Protein AF-A0A949XSE3-F1 (afdb_monomer_lite)

Foldseek 3Di:
DDDDDDDDDDDDDDDDDPPDPPPPPVFFWKFKDKDFVVQQVFKKKKKFQEDDPPDFAKKKWWKWKAAPVGTWATEIDIAGRRGMFMDGSCLQQVFTLVRDRHRMTMMMIFMAHQDQDPDDGDRGQQLDGHGDDRMWMWMGGHPDIDTTDIDGDDPVNSNVRSVVNVVSVVRSPPCHRYRDGDDDPPDDPDPDD

pLDDT: mean 80.85, std 17.96, range [37.94, 97.31]

Radius of gyration: 25.01 Å; chains: 1; bounding box: 77×39×94 Å

Secondary structure (DSSP, 8-state):
----------------------------EEEEEEEEGGGGGGEEEEEEE--STT----EEEEEEEEETTEEEEEEEEEE-TT-EEEEEHHHHHSS-TTS---SEEEEEEEEEEPP--SSS--TT-TTS--B-SSEEEEEEETTEEEEPPEEEPPHHHHHHHHHHHHHHHHHHTTTTTBPPPPPPTTPPP----

Sequence (193 aa):
MKRHFTVAANVIGAAFILMTPLQASGQAAFVVDHFTSVHAATQSYTFVNFEEHGLSEFRCANIYVFSDEGPIACGGCFVSPNGTRTVPLTDLIRNPIRGVVPKTGVIKVIYSRLSFSFPAIDYCDATHSVPTIGLKTFRQKGAYELELFDTPVSKNELAELNQICADIEDVGGFGQGIITCPPTAELPPARSH

Structure (mmCIF, N/CA/C/O backbone):
data_AF-A0A949XSE3-F1
#
_entry.id   AF-A0A949XSE3-F1
#
loop_
_atom_site.group_PDB
_atom_site.id
_atom_site.type_symbol
_atom_site.label_atom_id
_atom_site.label_alt_id
_atom_site.label_comp_id
_atom_site.label_asym_id
_atom_site.label_entity_id
_atom_site.label_seq_id
_atom_site.pdbx_PDB_ins_code
_atom_site.Cartn_x
_atom_site.Cartn_y
_atom_site.Cartn_z
_atom_site.occupancy
_atom_site.B_iso_or_equiv
_atom_site.auth_seq_id
_atom_site.auth_comp_id
_atom_site.auth_asym_id
_atom_site.auth_atom_id
_atom_site.pdbx_PDB_model_num
ATOM 1 N N . MET A 1 1 ? -49.308 -15.704 -77.686 1.00 39.16 1 MET A N 1
ATOM 2 C CA . MET A 1 1 ? -47.961 -15.565 -78.284 1.00 39.16 1 MET A CA 1
ATOM 3 C C . MET A 1 1 ? -47.035 -14.890 -77.276 1.00 39.16 1 MET A C 1
ATOM 5 O O . MET A 1 1 ? -47.466 -13.957 -76.614 1.00 39.16 1 MET A O 1
ATOM 9 N N . LYS A 1 2 ? -45.841 -15.478 -77.113 1.00 44.59 2 LYS A N 1
ATOM 10 C CA . LYS A 1 2 ? -44.724 -15.217 -76.176 1.00 44.59 2 LYS A CA 1
ATOM 11 C C . LYS A 1 2 ? -44.740 -13.887 -75.397 1.00 44.59 2 LYS A C 1
ATOM 13 O O . LYS A 1 2 ? -44.615 -12.823 -75.991 1.00 44.59 2 LYS A O 1
ATOM 18 N N . ARG A 1 3 ? -44.767 -13.969 -74.059 1.00 43.72 3 ARG A N 1
ATOM 19 C CA . ARG A 1 3 ? -44.334 -12.885 -73.161 1.00 43.72 3 ARG A CA 1
ATOM 20 C C . ARG A 1 3 ? -43.030 -13.294 -72.478 1.00 43.72 3 ARG A C 1
ATOM 22 O O . ARG A 1 3 ? -42.946 -14.367 -71.888 1.00 43.72 3 ARG A O 1
ATOM 29 N N . HIS A 1 4 ? -42.024 -12.447 -72.660 1.00 49.00 4 HIS A N 1
ATOM 30 C CA . HIS A 1 4 ? -40.677 -12.561 -72.119 1.00 49.00 4 HIS A CA 1
ATOM 31 C C . HIS A 1 4 ? -40.681 -12.364 -70.596 1.00 49.00 4 HIS A C 1
ATOM 33 O O . HIS A 1 4 ? -41.320 -11.440 -70.099 1.00 49.00 4 HIS A O 1
ATOM 39 N N . PHE A 1 5 ? -39.950 -13.219 -69.879 1.00 48.00 5 PHE A N 1
ATOM 40 C CA . PHE A 1 5 ? -39.574 -13.011 -68.481 1.00 48.00 5 PHE A CA 1
ATOM 41 C C . PHE A 1 5 ? -38.208 -12.318 -68.438 1.00 48.00 5 PHE A C 1
ATOM 43 O O . PHE A 1 5 ? -37.232 -12.853 -68.961 1.00 48.00 5 PHE A O 1
ATOM 50 N N . THR A 1 6 ? -38.147 -11.150 -67.801 1.00 56.03 6 THR A N 1
ATOM 51 C CA . THR A 1 6 ? -36.902 -10.454 -67.452 1.00 56.03 6 THR A CA 1
ATOM 52 C C . THR A 1 6 ? -36.691 -10.595 -65.948 1.00 56.03 6 THR A C 1
ATOM 54 O O . THR A 1 6 ? -37.549 -10.200 -65.162 1.00 56.03 6 THR A O 1
ATOM 57 N N . VAL A 1 7 ? -35.562 -11.186 -65.556 1.00 47.97 7 VAL A N 1
ATOM 58 C CA . VAL A 1 7 ? -35.108 -11.346 -64.167 1.00 47.97 7 VAL A CA 1
ATOM 59 C C . VAL A 1 7 ? -34.259 -10.128 -63.796 1.00 47.97 7 VAL A C 1
ATOM 61 O O . VAL A 1 7 ? -33.295 -9.832 -64.498 1.00 47.97 7 VAL A O 1
ATOM 64 N N . ALA A 1 8 ? -34.593 -9.432 -62.705 1.00 50.47 8 ALA A N 1
ATOM 65 C CA . ALA A 1 8 ? -33.747 -8.397 -62.108 1.00 50.47 8 ALA A CA 1
ATOM 66 C C . ALA A 1 8 ? -33.158 -8.921 -60.789 1.00 50.47 8 ALA A C 1
ATOM 68 O O . ALA A 1 8 ? -33.886 -9.390 -59.914 1.00 50.47 8 ALA A O 1
ATOM 69 N N . ALA A 1 9 ? -31.829 -8.895 -60.700 1.00 49.31 9 ALA A N 1
ATOM 70 C CA . ALA A 1 9 ? -31.031 -9.446 -59.615 1.00 49.31 9 ALA A CA 1
ATOM 71 C C . ALA A 1 9 ? -30.951 -8.498 -58.404 1.00 49.31 9 ALA A C 1
ATOM 73 O O . ALA A 1 9 ? -30.776 -7.290 -58.555 1.00 49.31 9 ALA A O 1
ATOM 74 N N . ASN A 1 10 ? -31.035 -9.082 -57.206 1.00 46.66 10 ASN A N 1
ATOM 75 C CA . ASN A 1 10 ? -30.762 -8.442 -55.920 1.00 46.66 10 ASN A CA 1
ATOM 76 C C . ASN A 1 10 ? -29.260 -8.158 -55.760 1.00 46.66 10 ASN A C 1
ATOM 78 O O . ASN A 1 10 ? -28.445 -9.063 -55.934 1.00 46.66 10 ASN A O 1
ATOM 82 N N . VAL A 1 11 ? -28.903 -6.942 -55.341 1.00 52.28 11 VAL A N 1
ATOM 83 C CA . VAL A 1 11 ? -27.563 -6.614 -54.829 1.00 52.28 11 VAL A CA 1
ATOM 84 C C . VAL A 1 11 ? -27.666 -6.463 -53.313 1.00 52.28 11 VAL A C 1
ATOM 86 O O . VAL A 1 11 ? -28.255 -5.510 -52.810 1.00 52.28 11 VAL A O 1
ATOM 89 N N . ILE A 1 12 ? -27.116 -7.437 -52.588 1.00 51.25 12 ILE A N 1
ATOM 90 C CA . ILE A 1 12 ? -26.955 -7.411 -51.132 1.00 51.25 12 ILE A CA 1
ATOM 91 C C . ILE A 1 12 ? -25.691 -6.599 -50.832 1.00 51.25 12 ILE A C 1
ATOM 93 O O . ILE A 1 12 ? -24.585 -7.023 -51.162 1.00 51.25 12 ILE A O 1
ATOM 97 N N . GLY A 1 13 ? -25.854 -5.423 -50.225 1.00 48.59 13 GLY A N 1
ATOM 98 C CA . GLY A 1 13 ? -24.745 -4.641 -49.681 1.00 48.59 13 GLY A CA 1
ATOM 99 C C . GLY A 1 13 ? -24.234 -5.275 -48.388 1.00 48.59 13 GLY A C 1
ATOM 100 O O . GLY A 1 13 ? -24.958 -5.332 -47.397 1.00 48.59 13 GLY A O 1
ATOM 101 N N . ALA A 1 14 ? -22.994 -5.761 -48.396 1.00 54.62 14 ALA A N 1
ATOM 102 C CA . ALA A 1 14 ? -22.312 -6.248 -47.203 1.00 54.62 14 ALA A CA 1
ATOM 103 C C . ALA A 1 14 ? -21.783 -5.060 -46.380 1.00 54.62 14 ALA A C 1
ATOM 105 O O . ALA A 1 14 ? -20.908 -4.322 -46.829 1.00 54.62 14 ALA A O 1
ATOM 106 N N . ALA A 1 15 ? -22.311 -4.882 -45.168 1.00 51.53 15 ALA A N 1
ATOM 107 C CA . ALA A 1 15 ? -21.763 -3.966 -44.175 1.00 51.53 15 ALA A CA 1
ATOM 108 C C . ALA A 1 15 ? -20.505 -4.590 -43.546 1.00 51.53 15 ALA A C 1
ATOM 110 O O . ALA A 1 15 ? -20.591 -5.554 -42.787 1.00 51.53 15 ALA A O 1
ATOM 111 N N . PHE A 1 16 ? -19.331 -4.053 -43.878 1.00 51.66 16 PHE A N 1
ATOM 112 C CA . PHE A 1 16 ? -18.055 -4.435 -43.271 1.00 51.66 16 PHE A CA 1
ATOM 113 C C . PHE A 1 16 ? -17.887 -3.672 -41.947 1.00 51.66 16 PHE A C 1
ATOM 115 O O . PHE A 1 16 ? -17.498 -2.505 -41.932 1.00 51.66 16 PHE A O 1
ATOM 122 N N . ILE A 1 17 ? -18.222 -4.315 -40.825 1.00 60.16 17 ILE A N 1
ATOM 123 C CA . ILE A 1 17 ? -17.921 -3.797 -39.484 1.00 60.16 17 ILE A CA 1
ATOM 124 C C . ILE A 1 17 ? -16.428 -4.037 -39.233 1.00 60.16 17 ILE A C 1
ATOM 126 O O . ILE A 1 17 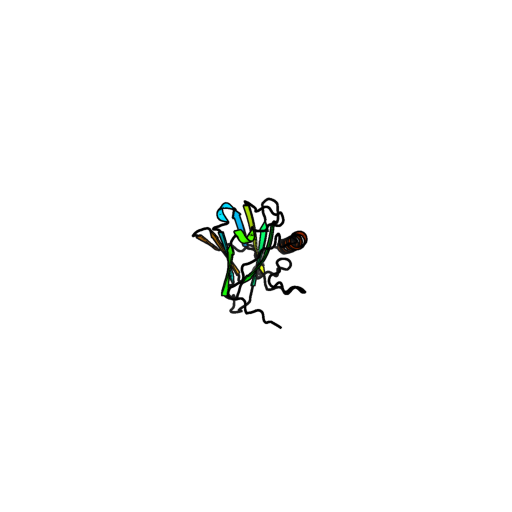? -16.000 -5.168 -39.009 1.00 60.16 17 ILE A O 1
ATOM 130 N N . LEU A 1 18 ? -15.627 -2.972 -39.302 1.00 55.31 18 LEU A N 1
ATOM 131 C CA . LEU A 1 18 ? -14.222 -2.989 -38.902 1.00 55.31 18 LEU A CA 1
ATOM 132 C C . LEU A 1 18 ? -14.149 -3.182 -37.380 1.00 55.31 18 LEU A C 1
ATOM 134 O O . LEU A 1 18 ? -14.308 -2.234 -36.616 1.00 55.31 18 LEU A O 1
ATOM 138 N N . MET A 1 19 ? -13.921 -4.418 -36.935 1.00 58.56 19 MET A N 1
ATOM 139 C CA . MET A 1 19 ? -13.499 -4.695 -35.564 1.00 58.56 19 MET A CA 1
ATOM 140 C C . MET A 1 19 ? -12.035 -4.269 -35.433 1.00 58.56 19 MET A C 1
ATOM 142 O O . MET A 1 19 ? -11.124 -5.016 -35.784 1.00 58.56 19 MET A O 1
ATOM 146 N N . THR A 1 20 ? -11.793 -3.046 -34.967 1.00 58.25 20 THR A N 1
ATOM 147 C CA . THR A 1 20 ? -10.460 -2.658 -34.499 1.00 58.25 20 THR A CA 1
ATOM 148 C C . THR A 1 20 ? -10.114 -3.511 -33.277 1.00 58.25 20 THR A C 1
ATOM 150 O O . THR A 1 20 ? -10.912 -3.526 -32.334 1.00 58.25 20 THR A O 1
ATOM 153 N N . PRO A 1 21 ? -8.970 -4.220 -33.250 1.00 49.03 21 PRO A N 1
ATOM 154 C CA . PRO A 1 21 ? -8.542 -4.909 -32.043 1.00 49.03 21 PRO A CA 1
ATOM 155 C C . PRO A 1 21 ? -8.373 -3.876 -30.929 1.00 49.03 21 PRO A C 1
ATOM 157 O O . PRO A 1 21 ? -7.723 -2.846 -31.117 1.00 49.03 21 PRO A O 1
ATOM 160 N N . LEU A 1 22 ? -8.991 -4.145 -29.778 1.00 44.00 22 LEU A N 1
ATOM 161 C CA . LEU A 1 22 ? -8.796 -3.365 -28.565 1.00 44.00 22 LEU A CA 1
ATOM 162 C C . LEU A 1 22 ? -7.335 -3.563 -28.151 1.00 44.00 22 LEU A C 1
ATOM 164 O O . LEU A 1 22 ? -6.963 -4.582 -27.574 1.00 44.00 22 LEU A O 1
ATOM 168 N N . GLN A 1 23 ? -6.478 -2.629 -28.545 1.00 40.00 23 GLN A N 1
ATOM 169 C CA . GLN A 1 23 ? -5.086 -2.624 -28.139 1.00 40.00 23 GLN A CA 1
ATOM 170 C C . GLN A 1 23 ? -5.090 -2.369 -26.631 1.00 40.00 23 GLN A C 1
ATOM 172 O O . GLN A 1 23 ? -5.454 -1.279 -26.188 1.00 40.00 23 GLN A O 1
ATOM 177 N N . ALA A 1 24 ? -4.764 -3.396 -25.844 1.00 42.22 24 ALA A N 1
ATOM 178 C CA . ALA A 1 24 ? -4.541 -3.272 -24.413 1.00 42.22 24 ALA A CA 1
ATOM 179 C C . ALA A 1 24 ? -3.322 -2.363 -24.214 1.00 42.22 24 ALA A C 1
ATOM 181 O O . ALA A 1 24 ? -2.185 -2.816 -24.121 1.00 42.22 24 ALA A O 1
ATOM 182 N N . SER A 1 25 ? -3.546 -1.047 -24.230 1.00 46.59 25 SER A N 1
ATOM 183 C CA . SER A 1 25 ? -2.619 -0.098 -23.630 1.00 46.59 25 SER A CA 1
ATOM 184 C C . SER A 1 25 ? -2.373 -0.606 -22.217 1.00 46.59 25 SER A C 1
ATOM 186 O O . SER A 1 25 ? -3.367 -0.871 -21.544 1.00 46.59 25 SER A O 1
ATOM 188 N N . GLY A 1 26 ? -1.118 -0.781 -21.797 1.00 51.47 26 GLY A N 1
ATOM 189 C CA . GLY A 1 26 ? -0.771 -1.151 -20.424 1.00 51.47 26 GLY A CA 1
ATOM 190 C C . GLY A 1 26 ? -1.449 -0.186 -19.458 1.00 51.47 26 GLY A C 1
ATOM 191 O O . GLY A 1 26 ? -0.966 0.920 -19.225 1.00 51.47 26 GLY A O 1
ATOM 192 N N . GLN A 1 27 ? -2.645 -0.558 -19.011 1.00 57.97 27 GLN A N 1
ATOM 193 C CA . GLN A 1 27 ? -3.476 0.273 -18.171 1.00 57.97 27 GLN A CA 1
ATOM 194 C C . GLN A 1 27 ? -2.863 0.188 -16.789 1.00 57.97 27 GLN A C 1
ATOM 196 O O . GLN A 1 27 ? -2.587 -0.897 -16.281 1.00 57.97 27 GLN A O 1
ATOM 201 N N . ALA A 1 28 ? -2.620 1.358 -16.215 1.00 68.88 28 ALA A N 1
ATOM 202 C CA . ALA A 1 28 ? -2.341 1.497 -14.806 1.00 68.88 28 ALA A CA 1
ATOM 203 C C . ALA A 1 28 ? -3.343 0.643 -14.007 1.00 68.88 28 ALA A C 1
ATOM 205 O O . ALA A 1 28 ? -4.547 0.680 -14.287 1.00 68.88 28 ALA A O 1
ATOM 206 N N . ALA A 1 29 ? -2.851 -0.130 -13.046 1.00 82.38 29 ALA A N 1
ATOM 207 C CA . ALA A 1 29 ? -3.687 -0.971 -12.207 1.00 82.38 29 ALA A CA 1
ATOM 208 C C . ALA A 1 29 ? -3.437 -0.670 -10.731 1.00 82.38 29 ALA A C 1
ATOM 210 O O . ALA A 1 29 ? -2.308 -0.368 -10.338 1.00 82.38 29 ALA A O 1
ATOM 211 N N . PHE A 1 30 ? -4.498 -0.754 -9.931 1.00 86.81 30 PHE A N 1
ATOM 212 C CA . PHE A 1 30 ? -4.384 -0.875 -8.486 1.00 86.81 30 PHE A CA 1
ATOM 213 C C . PHE A 1 30 ? -4.730 -2.290 -8.048 1.00 86.81 30 PHE A C 1
ATOM 215 O O . PHE A 1 30 ? -5.524 -2.991 -8.675 1.00 86.81 30 PHE A O 1
ATOM 222 N N . VAL A 1 31 ? -4.190 -2.667 -6.903 1.00 93.94 31 VAL A N 1
ATOM 223 C CA . VAL A 1 31 ? -4.673 -3.792 -6.116 1.00 93.94 31 VAL A CA 1
ATOM 224 C C . VAL A 1 31 ? -5.562 -3.253 -5.003 1.00 93.94 31 VAL A C 1
ATOM 226 O O . VAL A 1 31 ? -5.195 -2.281 -4.345 1.00 93.94 31 VAL A O 1
ATOM 229 N N . VAL A 1 32 ? -6.714 -3.885 -4.776 1.00 94.75 32 VAL A N 1
ATOM 230 C CA . VAL A 1 32 ? -7.584 -3.596 -3.623 1.00 94.75 32 VAL A CA 1
ATOM 231 C C . VAL A 1 32 ? -7.683 -4.820 -2.744 1.00 94.75 32 VAL A C 1
ATOM 233 O O . V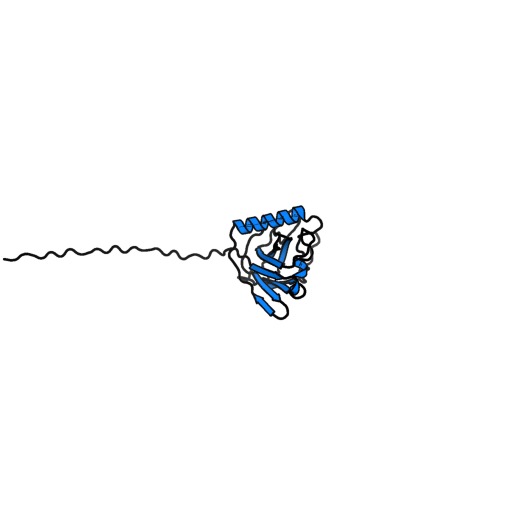AL A 1 32 ? -7.883 -5.931 -3.231 1.00 94.75 32 VAL A O 1
ATOM 236 N N . ASP A 1 33 ? -7.621 -4.602 -1.440 1.00 96.44 33 ASP A N 1
ATOM 237 C CA . ASP A 1 33 ? -7.955 -5.618 -0.459 1.00 96.44 33 ASP A CA 1
ATOM 238 C C . ASP A 1 33 ? -8.673 -5.014 0.744 1.00 96.44 33 ASP A C 1
ATOM 240 O O . ASP A 1 33 ? -8.523 -3.835 1.066 1.00 96.44 33 ASP A O 1
ATOM 244 N N . HIS A 1 34 ? -9.454 -5.847 1.419 1.00 95.31 34 HIS A N 1
ATOM 245 C CA . HIS A 1 34 ? -10.123 -5.485 2.658 1.00 95.31 34 HIS A CA 1
ATOM 246 C C . HIS A 1 34 ? -9.367 -6.064 3.844 1.00 95.31 34 HIS A C 1
ATOM 248 O O . HIS A 1 34 ? -8.907 -7.209 3.819 1.00 95.31 34 HIS A O 1
ATOM 254 N N . PHE A 1 35 ? -9.314 -5.307 4.932 1.00 95.19 35 PHE A N 1
ATOM 255 C CA . PHE A 1 35 ? -8.701 -5.772 6.165 1.00 95.19 35 PHE A CA 1
ATOM 256 C C . PHE A 1 35 ? -9.645 -5.669 7.357 1.00 95.19 35 PHE A C 1
ATOM 258 O O . PHE A 1 35 ? -10.633 -4.936 7.368 1.00 95.19 35 PHE A O 1
ATOM 265 N N . THR A 1 36 ? -9.291 -6.417 8.399 1.00 94.06 36 THR A N 1
ATOM 266 C CA . THR A 1 36 ? -9.939 -6.371 9.710 1.00 94.06 36 THR A CA 1
ATOM 267 C C . THR A 1 36 ? -8.857 -6.442 10.787 1.00 94.06 36 THR A C 1
ATOM 269 O O . THR A 1 36 ? -7.965 -7.288 10.686 1.00 94.06 36 THR A O 1
ATOM 272 N N . SER A 1 37 ? -8.951 -5.651 11.851 1.00 86.94 37 SER A N 1
ATOM 273 C CA . SER A 1 37 ? -7.923 -5.552 12.894 1.00 86.94 37 SER A CA 1
ATOM 274 C C . SER A 1 37 ? -7.711 -6.842 13.682 1.00 86.94 37 SER A C 1
ATOM 276 O O . SER A 1 37 ? -6.619 -7.063 14.197 1.00 86.94 37 SER A O 1
ATOM 278 N N . VAL A 1 38 ? -8.697 -7.746 13.712 1.00 88.00 38 VAL A N 1
ATOM 279 C CA . VAL A 1 38 ? -8.542 -9.084 14.316 1.00 88.00 38 VAL A CA 1
ATOM 280 C C . VAL A 1 38 ? -7.437 -9.912 13.649 1.00 88.00 38 VAL A C 1
ATOM 282 O O . VAL A 1 38 ? -6.901 -10.826 14.265 1.00 88.00 38 VAL A O 1
ATOM 285 N N . HIS A 1 39 ? -7.072 -9.577 12.408 1.00 87.31 39 HIS A N 1
ATOM 286 C CA . HIS A 1 39 ? -5.984 -10.209 11.670 1.00 87.31 39 HIS A CA 1
ATOM 287 C C . HIS A 1 39 ? -4.726 -9.335 11.608 1.00 87.31 39 HIS A C 1
ATOM 289 O O . HIS A 1 39 ? -3.754 -9.751 10.998 1.00 87.31 39 HIS A O 1
ATOM 295 N N . ALA A 1 40 ? -4.691 -8.155 12.243 1.00 86.50 40 ALA A N 1
ATOM 296 C CA . ALA A 1 40 ? -3.567 -7.219 12.116 1.00 86.50 40 ALA A CA 1
ATOM 297 C C . ALA A 1 40 ? -2.215 -7.851 12.466 1.00 86.50 40 ALA A C 1
ATOM 299 O O . ALA A 1 40 ? -1.251 -7.665 11.733 1.00 86.50 40 ALA A O 1
ATOM 300 N N . ALA A 1 41 ? -2.161 -8.657 13.529 1.00 88.44 41 ALA A N 1
ATOM 301 C CA . ALA A 1 41 ? -0.935 -9.323 13.968 1.00 88.44 41 ALA A CA 1
ATOM 302 C C . ALA A 1 41 ? -0.480 -10.484 13.061 1.00 88.44 41 ALA A C 1
ATOM 304 O O . ALA A 1 41 ? 0.638 -10.966 13.206 1.00 88.44 41 ALA A O 1
ATOM 305 N N . THR A 1 42 ? -1.343 -10.972 12.168 1.00 91.38 42 THR A N 1
ATOM 306 C CA . THR A 1 42 ? -1.087 -12.156 11.327 1.00 91.38 42 THR A CA 1
ATOM 307 C C . THR A 1 42 ? -1.277 -11.889 9.837 1.00 91.38 42 THR A C 1
ATOM 309 O O . THR A 1 42 ? -1.174 -12.822 9.037 1.00 91.38 42 THR A O 1
ATOM 312 N N . GLN A 1 43 ? -1.567 -10.640 9.466 1.00 95.31 43 GLN A N 1
ATOM 313 C CA . GLN A 1 43 ? -1.780 -10.201 8.098 1.00 95.31 43 GLN A CA 1
ATOM 314 C C . GLN A 1 43 ? -0.634 -9.297 7.658 1.00 95.31 43 GLN A C 1
ATOM 316 O O . GLN A 1 43 ? -0.255 -8.363 8.365 1.00 95.31 43 GLN A O 1
ATOM 321 N N . SER A 1 44 ? -0.098 -9.564 6.476 1.00 95.56 44 SER A N 1
ATOM 322 C CA . SER A 1 44 ? 0.929 -8.748 5.835 1.00 95.56 44 SER A CA 1
ATOM 323 C C . SER A 1 44 ? 0.698 -8.701 4.330 1.00 95.56 44 SER A C 1
ATOM 325 O O . SER A 1 44 ? -0.002 -9.543 3.761 1.00 95.56 44 SER A O 1
ATOM 327 N N . TYR A 1 45 ? 1.279 -7.690 3.697 1.00 96.25 45 TYR A N 1
ATOM 328 C CA . TYR A 1 45 ? 1.271 -7.508 2.255 1.00 96.25 45 TYR A CA 1
ATOM 329 C C . TYR A 1 45 ? 2.694 -7.639 1.741 1.00 96.25 45 TYR A C 1
ATOM 331 O O . TYR A 1 45 ? 3.580 -6.920 2.200 1.00 96.25 45 TYR A O 1
ATOM 339 N N . THR A 1 46 ? 2.908 -8.560 0.811 1.00 95.56 46 THR A N 1
ATOM 340 C CA . THR A 1 46 ? 4.185 -8.777 0.138 1.00 95.56 46 THR A CA 1
ATOM 341 C C . THR A 1 46 ? 4.082 -8.268 -1.289 1.00 95.56 46 THR A C 1
ATOM 343 O O . THR A 1 46 ? 3.284 -8.763 -2.079 1.00 95.56 46 THR A O 1
ATOM 346 N N . PHE A 1 47 ? 4.906 -7.283 -1.620 1.00 94.38 47 PHE A N 1
ATOM 347 C CA . PHE A 1 47 ? 5.057 -6.753 -2.967 1.00 94.38 47 PHE A CA 1
ATOM 348 C C . PHE A 1 47 ? 6.241 -7.441 -3.628 1.00 94.38 47 PHE A C 1
ATOM 350 O O . PHE A 1 47 ? 7.341 -7.432 -3.076 1.00 94.38 47 PHE A O 1
ATOM 357 N N . VAL A 1 48 ? 6.025 -8.034 -4.794 1.00 92.88 48 VAL A N 1
ATOM 358 C CA . VAL A 1 48 ? 7.059 -8.727 -5.565 1.00 92.88 48 VAL A CA 1
ATOM 359 C C . VAL A 1 48 ? 7.260 -7.977 -6.867 1.00 92.88 48 VAL A C 1
ATOM 361 O O . VAL A 1 48 ? 6.303 -7.781 -7.615 1.00 92.88 48 VAL A O 1
ATOM 364 N N . ASN A 1 49 ? 8.490 -7.542 -7.123 1.00 90.94 49 ASN A N 1
ATOM 365 C CA . ASN A 1 49 ? 8.868 -6.877 -8.364 1.00 90.94 49 ASN A CA 1
ATOM 366 C C . ASN A 1 49 ? 9.463 -7.921 -9.308 1.00 90.94 49 ASN A C 1
ATOM 368 O O . ASN A 1 49 ? 10.655 -8.231 -9.240 1.00 90.94 49 ASN A O 1
ATOM 372 N N . PHE A 1 50 ? 8.604 -8.503 -10.141 1.00 82.81 50 PHE A N 1
ATOM 373 C CA . PHE A 1 50 ? 9.047 -9.426 -11.172 1.00 82.81 50 PHE A CA 1
ATOM 374 C C . PHE A 1 50 ? 9.673 -8.605 -12.294 1.00 82.81 50 PHE A C 1
ATOM 376 O O . PHE A 1 50 ? 9.025 -7.718 -12.846 1.00 82.81 50 PHE A O 1
ATOM 383 N N . GLU A 1 51 ? 10.929 -8.886 -12.639 1.00 73.81 51 GLU A N 1
ATOM 384 C CA . GLU A 1 51 ? 11.538 -8.263 -13.809 1.00 73.81 51 GLU A CA 1
ATOM 385 C C . GLU A 1 51 ? 10.729 -8.603 -15.060 1.00 73.81 51 GLU A C 1
ATOM 387 O O . GLU A 1 51 ? 10.778 -9.712 -15.595 1.00 73.81 51 GLU A O 1
ATOM 392 N N . GLU A 1 52 ? 9.997 -7.617 -15.561 1.00 60.91 52 GLU A N 1
ATOM 393 C CA . GLU A 1 52 ? 9.424 -7.687 -16.889 1.00 60.91 52 GLU A CA 1
ATOM 394 C C . GLU A 1 52 ? 10.503 -7.219 -17.872 1.00 60.91 52 GLU A C 1
ATOM 396 O O . GLU A 1 52 ? 10.993 -6.092 -17.801 1.00 60.91 52 GLU A O 1
ATOM 401 N N . HIS A 1 53 ? 10.906 -8.105 -18.784 1.00 60.03 53 HIS A N 1
ATOM 402 C CA . HIS A 1 53 ? 11.852 -7.818 -19.872 1.00 60.03 53 HIS A CA 1
ATOM 403 C C . HIS A 1 53 ? 13.329 -7.599 -19.485 1.00 60.03 53 HIS A C 1
ATOM 405 O O . HIS A 1 53 ? 14.081 -7.031 -20.276 1.00 60.03 53 HIS A O 1
ATOM 411 N N . GLY A 1 54 ? 13.776 -8.092 -18.324 1.00 57.84 54 GLY A N 1
ATOM 412 C CA . GLY A 1 54 ? 15.202 -8.094 -17.952 1.00 57.84 54 GLY A CA 1
ATOM 413 C C . GLY A 1 54 ? 15.778 -6.709 -17.642 1.00 57.84 54 GLY A C 1
ATOM 414 O O . GLY A 1 54 ? 16.991 -6.513 -17.701 1.00 57.84 54 GLY A O 1
ATOM 415 N N . LEU A 1 55 ? 14.909 -5.740 -17.342 1.00 58.47 55 LEU A N 1
ATOM 416 C CA . LEU A 1 55 ? 15.304 -4.437 -16.828 1.00 58.47 55 LEU A CA 1
ATOM 417 C C . LEU A 1 55 ? 15.222 -4.469 -15.303 1.00 58.47 55 LEU A C 1
ATOM 419 O O . LEU A 1 55 ? 14.131 -4.536 -14.737 1.00 58.47 55 LEU A O 1
ATOM 423 N N . SER A 1 56 ? 16.380 -4.394 -14.648 1.00 69.12 56 SER A N 1
ATOM 424 C CA . SER A 1 56 ? 16.493 -4.331 -13.192 1.00 69.12 56 SER A CA 1
ATOM 425 C C . SER A 1 56 ? 16.092 -2.949 -12.670 1.00 69.12 56 SER A C 1
ATOM 427 O O . SER A 1 56 ? 16.927 -2.162 -12.222 1.00 69.12 56 SER A O 1
ATOM 429 N N . GLU A 1 57 ? 14.806 -2.618 -12.767 1.00 84.12 57 GLU A N 1
ATOM 430 C CA . GLU A 1 57 ? 14.277 -1.334 -12.321 1.00 84.12 57 GLU A CA 1
ATOM 431 C C . GLU A 1 57 ? 13.630 -1.436 -10.944 1.00 84.12 57 GLU A C 1
ATOM 433 O O . GLU A 1 57 ? 12.804 -2.305 -10.664 1.00 84.12 57 GLU A O 1
ATOM 438 N N . PHE A 1 58 ? 13.988 -0.488 -10.084 1.00 86.12 58 PHE A N 1
ATOM 439 C CA . PHE A 1 58 ? 13.291 -0.271 -8.831 1.00 86.12 58 PHE A CA 1
ATOM 440 C C . PHE A 1 58 ? 11.878 0.244 -9.082 1.00 86.12 58 PHE A C 1
ATOM 442 O O . PHE A 1 58 ? 11.582 0.938 -10.068 1.00 86.12 58 PHE A O 1
ATOM 449 N N . ARG A 1 59 ? 10.996 -0.116 -8.161 1.00 90.25 59 ARG A N 1
ATOM 450 C CA . ARG A 1 59 ? 9.573 0.173 -8.235 1.00 90.25 59 ARG A CA 1
ATOM 451 C C . ARG A 1 59 ? 9.060 0.537 -6.856 1.00 90.25 59 ARG A C 1
ATOM 453 O O . ARG A 1 59 ? 9.647 0.157 -5.843 1.00 90.25 59 ARG A O 1
ATOM 460 N N . CYS A 1 60 ? 7.951 1.249 -6.842 1.00 92.69 60 CYS A N 1
ATOM 461 C CA . CYS A 1 60 ? 7.279 1.664 -5.631 1.00 92.69 60 CYS A CA 1
ATOM 462 C C . CYS A 1 60 ? 5.923 0.979 -5.532 1.00 92.69 60 CYS A C 1
ATOM 464 O O . CYS A 1 60 ? 5.190 0.879 -6.515 1.00 92.69 60 CYS A O 1
ATOM 466 N N . ALA A 1 61 ? 5.595 0.505 -4.337 1.00 94.31 61 ALA A N 1
ATOM 467 C CA . ALA A 1 61 ? 4.239 0.167 -3.949 1.00 94.31 61 ALA A CA 1
ATOM 468 C C . ALA A 1 61 ? 3.685 1.356 -3.158 1.00 94.31 61 ALA A C 1
ATOM 470 O O . ALA A 1 61 ? 3.991 1.501 -1.975 1.00 94.31 61 ALA A O 1
ATOM 471 N N . ASN A 1 62 ? 2.918 2.218 -3.823 1.00 94.94 62 ASN A N 1
ATOM 472 C CA . ASN A 1 62 ? 2.241 3.356 -3.209 1.00 94.94 62 ASN A CA 1
ATOM 473 C C . ASN A 1 62 ? 0.929 2.864 -2.600 1.00 94.94 62 ASN A C 1
ATOM 475 O O . ASN A 1 62 ? 0.058 2.350 -3.299 1.00 94.94 62 ASN A O 1
ATOM 479 N N . ILE A 1 63 ? 0.820 2.955 -1.284 1.00 96.31 63 ILE A N 1
ATOM 480 C CA . ILE A 1 63 ? -0.226 2.345 -0.472 1.00 96.31 63 ILE A CA 1
ATOM 481 C C . ILE A 1 63 ? -1.126 3.455 0.060 1.00 96.31 63 ILE A C 1
ATOM 483 O O . ILE A 1 63 ? -0.650 4.458 0.585 1.00 96.31 63 ILE A O 1
ATOM 487 N N . TYR A 1 64 ? -2.432 3.238 -0.029 1.00 97.06 64 TYR A N 1
ATOM 488 C CA . TYR A 1 64 ? -3.468 4.123 0.487 1.00 97.06 64 TYR A CA 1
ATOM 489 C C . TYR A 1 64 ? -4.405 3.299 1.360 1.00 97.06 64 TYR A C 1
ATOM 491 O O . TYR A 1 64 ? -4.923 2.264 0.930 1.00 97.06 64 TYR A O 1
ATOM 499 N N . VAL A 1 65 ? -4.622 3.746 2.590 1.00 97.19 65 VAL A N 1
ATOM 500 C CA . VAL A 1 65 ? -5.410 3.028 3.587 1.00 97.19 65 VAL A CA 1
ATOM 501 C C . VAL A 1 65 ? -6.621 3.862 3.964 1.00 97.19 65 VAL A C 1
ATOM 503 O O . VAL A 1 65 ? -6.514 5.031 4.341 1.00 97.19 65 VAL A O 1
ATOM 506 N N . PHE A 1 66 ? -7.780 3.223 3.900 1.00 97.31 66 PHE A N 1
ATOM 507 C CA . PHE A 1 66 ? -9.078 3.797 4.213 1.00 97.31 66 PHE A CA 1
ATOM 508 C C . PHE A 1 66 ? -9.725 3.006 5.342 1.00 97.31 66 PHE A C 1
ATOM 510 O O . PHE A 1 66 ? -9.625 1.780 5.380 1.00 97.31 66 PHE A O 1
ATOM 517 N N . SER A 1 67 ? -10.416 3.698 6.239 1.00 96.31 67 SER A N 1
ATOM 518 C CA . SER A 1 67 ? -11.400 3.114 7.145 1.00 96.31 67 SER A CA 1
ATOM 519 C C . SER A 1 67 ? -12.813 3.415 6.640 1.00 96.31 67 SER A C 1
ATOM 521 O O . SER A 1 67 ? -13.000 4.124 5.649 1.00 96.31 67 SER A O 1
ATOM 523 N N . ASP A 1 68 ? -13.819 2.930 7.362 1.00 93.00 68 ASP A N 1
ATOM 524 C CA . ASP A 1 68 ? -15.222 3.265 7.092 1.00 93.00 68 ASP A CA 1
ATOM 525 C C . ASP A 1 68 ? -15.522 4.771 7.274 1.00 93.00 68 ASP A C 1
ATOM 527 O O . ASP A 1 68 ? -16.526 5.274 6.776 1.00 93.00 68 ASP A O 1
ATOM 531 N N . GLU A 1 69 ? -14.642 5.513 7.958 1.00 92.31 69 GLU A N 1
ATOM 532 C CA . GLU A 1 69 ? -14.777 6.954 8.209 1.00 92.31 69 GLU A CA 1
ATOM 533 C C . GLU A 1 69 ? -13.950 7.831 7.246 1.00 92.31 69 GLU A C 1
ATOM 535 O O . GLU A 1 69 ? -13.897 9.058 7.417 1.00 92.31 69 GLU A O 1
ATOM 540 N N . GLY A 1 70 ? -13.271 7.220 6.268 1.00 95.00 70 GLY A N 1
ATOM 541 C CA . GLY A 1 70 ? -12.469 7.907 5.255 1.00 95.00 70 GLY A CA 1
ATOM 542 C C . GLY A 1 70 ? -10.985 7.515 5.248 1.00 95.00 70 GLY A C 1
ATOM 543 O O . GLY A 1 70 ? -10.606 6.485 5.809 1.00 95.00 70 GLY A O 1
ATOM 544 N N . PRO A 1 71 ? -10.127 8.303 4.579 1.00 95.94 71 PRO A N 1
ATOM 545 C CA . PRO A 1 71 ? -8.698 8.018 4.485 1.00 95.94 71 PRO A CA 1
ATOM 546 C C . PRO A 1 71 ? -8.014 8.135 5.850 1.00 95.94 71 PRO A C 1
ATOM 548 O O . PRO A 1 71 ? -8.333 9.024 6.643 1.00 95.94 71 PRO A O 1
ATOM 551 N N . ILE A 1 72 ? -7.073 7.229 6.126 1.00 96.12 72 ILE A N 1
ATOM 552 C CA . ILE A 1 72 ? -6.370 7.182 7.415 1.00 96.12 72 ILE A CA 1
ATOM 553 C C . ILE A 1 72 ? -4.850 7.201 7.306 1.00 96.12 72 ILE A C 1
ATOM 555 O O . ILE A 1 72 ? -4.208 7.647 8.255 1.00 96.12 72 ILE A O 1
ATOM 559 N N . ALA A 1 73 ? -4.283 6.695 6.211 1.00 96.00 73 ALA A N 1
ATOM 560 C CA . ALA A 1 73 ? -2.845 6.683 5.992 1.00 96.00 73 ALA A CA 1
ATOM 561 C C . ALA A 1 73 ? -2.503 6.508 4.508 1.00 96.00 73 ALA A C 1
ATOM 563 O O . ALA A 1 73 ? -3.274 5.907 3.757 1.00 96.00 73 ALA A O 1
ATOM 564 N N . CYS A 1 74 ? -1.337 6.990 4.102 1.00 96.12 74 CYS A N 1
ATOM 565 C CA . CYS A 1 74 ? -0.745 6.733 2.800 1.00 96.12 74 CYS A CA 1
ATOM 566 C C . CYS A 1 74 ? 0.789 6.714 2.882 1.00 96.12 74 CYS A C 1
ATOM 568 O O . CYS A 1 74 ? 1.378 7.087 3.896 1.00 96.12 74 CYS A O 1
ATOM 570 N N . GLY A 1 75 ? 1.443 6.237 1.829 1.00 93.75 75 GLY A N 1
ATOM 571 C CA . GLY A 1 75 ? 2.897 6.289 1.686 1.00 93.75 75 GLY A CA 1
ATOM 572 C C . GLY A 1 75 ? 3.395 5.281 0.660 1.00 93.75 75 GLY A C 1
ATOM 573 O O . GLY A 1 75 ? 2.619 4.473 0.152 1.00 93.75 75 GLY A O 1
ATOM 574 N N . GLY A 1 76 ? 4.686 5.311 0.347 1.00 92.25 76 GLY A N 1
ATOM 575 C CA . GLY A 1 76 ? 5.280 4.429 -0.652 1.00 92.25 76 GLY A CA 1
ATOM 576 C C . GLY A 1 76 ? 6.356 3.504 -0.096 1.00 92.25 76 GLY A C 1
ATOM 577 O O . GLY A 1 76 ? 7.209 3.897 0.698 1.00 92.25 76 GLY A O 1
ATOM 578 N N . CYS A 1 77 ? 6.346 2.251 -0.548 1.00 92.00 77 CYS A N 1
ATOM 579 C CA . CYS A 1 77 ? 7.400 1.289 -0.259 1.00 92.00 77 CYS A CA 1
ATOM 580 C C . CYS A 1 77 ? 8.260 1.016 -1.484 1.00 92.00 77 CYS A C 1
ATOM 582 O O . CYS A 1 77 ? 7.768 0.568 -2.516 1.00 92.00 77 CYS A O 1
ATOM 584 N N . PHE A 1 78 ? 9.567 1.160 -1.315 1.00 91.00 78 PHE A N 1
ATOM 585 C CA . PHE A 1 78 ? 10.550 0.757 -2.307 1.00 91.00 78 PHE A CA 1
ATOM 586 C C . PHE A 1 78 ? 10.663 -0.769 -2.418 1.00 91.00 78 PHE A C 1
ATOM 588 O O . PHE A 1 78 ? 10.738 -1.471 -1.402 1.00 91.00 78 PHE A O 1
ATOM 595 N N . VAL A 1 79 ? 10.719 -1.274 -3.650 1.00 90.94 79 VAL A N 1
ATOM 596 C CA . VAL A 1 79 ? 10.888 -2.695 -3.975 1.00 90.94 79 VAL A CA 1
ATOM 597 C C . VAL A 1 79 ? 12.065 -2.852 -4.940 1.00 90.94 79 VAL A C 1
ATOM 599 O O . VAL A 1 79 ? 12.076 -2.260 -6.026 1.00 90.94 79 VAL A O 1
ATOM 602 N N . SER A 1 80 ? 13.073 -3.635 -4.536 1.00 88.75 80 SER A N 1
ATOM 603 C CA . SER A 1 80 ? 14.243 -3.942 -5.368 1.00 88.75 80 SER A CA 1
ATOM 604 C C . SER A 1 80 ? 13.861 -4.746 -6.617 1.00 88.75 80 SER A C 1
ATOM 606 O O . SER A 1 80 ? 12.838 -5.433 -6.609 1.00 88.75 80 SER A O 1
ATOM 608 N N . PRO A 1 81 ? 14.637 -4.662 -7.713 1.00 88.25 81 PRO A N 1
ATOM 609 C CA . PRO A 1 81 ? 14.461 -5.546 -8.860 1.00 88.25 81 PRO A CA 1
ATOM 610 C C . PRO A 1 81 ? 14.633 -7.004 -8.443 1.00 88.25 81 PRO A C 1
ATOM 612 O O . PRO A 1 81 ? 15.551 -7.306 -7.682 1.00 88.25 81 PRO A O 1
ATOM 615 N N . ASN A 1 82 ? 13.751 -7.894 -8.910 1.00 86.00 82 ASN A N 1
ATOM 616 C CA . ASN A 1 82 ? 13.676 -9.296 -8.466 1.00 86.00 82 ASN A CA 1
ATOM 617 C C . ASN A 1 82 ? 13.527 -9.469 -6.945 1.00 86.00 82 ASN A C 1
ATOM 619 O O . ASN A 1 82 ? 13.772 -10.547 -6.401 1.00 86.00 82 ASN A O 1
ATOM 623 N N . GLY A 1 83 ? 13.148 -8.397 -6.256 1.00 89.06 83 GLY A N 1
ATOM 624 C CA . GLY A 1 83 ? 13.040 -8.348 -4.817 1.00 89.06 83 GLY A CA 1
ATOM 625 C C . GLY A 1 83 ? 11.611 -8.518 -4.338 1.00 89.06 83 GLY A C 1
ATOM 626 O O . GLY A 1 83 ? 10.631 -8.416 -5.086 1.00 89.06 83 GLY A O 1
ATOM 627 N N . THR A 1 84 ? 11.508 -8.723 -3.032 1.00 91.69 84 THR A N 1
ATOM 628 C CA . THR A 1 84 ? 10.235 -8.773 -2.322 1.00 91.69 84 THR A CA 1
ATOM 629 C C . THR A 1 84 ? 10.242 -7.803 -1.160 1.00 91.69 84 THR A C 1
ATOM 631 O O . THR A 1 84 ? 11.246 -7.649 -0.461 1.00 91.69 84 THR A O 1
ATOM 634 N N . ARG A 1 85 ? 9.095 -7.186 -0.907 1.00 92.56 85 ARG A N 1
ATOM 635 C CA . ARG A 1 85 ? 8.898 -6.230 0.171 1.00 92.56 85 ARG A CA 1
ATOM 636 C C . ARG A 1 85 ? 7.657 -6.598 0.963 1.00 92.56 85 ARG A C 1
ATOM 638 O O . ARG A 1 85 ? 6.553 -6.408 0.473 1.00 92.56 85 ARG A O 1
ATOM 645 N N . THR A 1 86 ? 7.837 -7.074 2.190 1.00 94.25 86 THR A N 1
ATOM 646 C CA . THR A 1 86 ? 6.719 -7.407 3.080 1.00 94.25 86 THR A CA 1
ATOM 647 C C . THR A 1 86 ? 6.477 -6.296 4.092 1.00 94.25 86 THR A C 1
ATOM 649 O O . THR A 1 86 ? 7.414 -5.821 4.735 1.00 94.25 86 THR A O 1
ATOM 652 N N . VAL A 1 87 ? 5.216 -5.898 4.247 1.00 94.12 87 VAL A N 1
ATOM 653 C CA . VAL A 1 87 ? 4.771 -4.894 5.217 1.00 94.12 87 VAL A CA 1
ATOM 654 C C . VAL A 1 87 ? 3.624 -5.476 6.041 1.00 94.12 87 VAL A C 1
ATOM 656 O O . VAL A 1 87 ? 2.612 -5.891 5.466 1.00 94.12 87 VAL A O 1
ATOM 659 N N . PRO A 1 88 ? 3.752 -5.563 7.374 1.00 94.50 88 PRO A N 1
ATOM 660 C CA . PRO A 1 88 ? 2.678 -6.074 8.210 1.00 94.50 88 PRO A CA 1
ATOM 661 C C . PRO A 1 88 ? 1.519 -5.075 8.254 1.00 94.50 88 PRO A C 1
ATOM 663 O O . PRO A 1 88 ? 1.721 -3.860 8.250 1.00 94.50 88 PRO A O 1
ATOM 666 N N . LEU A 1 89 ? 0.289 -5.583 8.349 1.00 94.94 89 LEU A N 1
ATOM 667 C CA . LEU A 1 89 ? -0.905 -4.745 8.447 1.00 94.94 89 LEU A CA 1
ATOM 668 C C . LEU A 1 89 ? -0.831 -3.815 9.661 1.00 94.94 89 LEU A C 1
ATOM 670 O O . LEU A 1 89 ? -1.303 -2.686 9.576 1.00 94.94 89 LEU A O 1
ATOM 674 N N . THR A 1 90 ? -0.200 -4.251 10.759 1.00 93.81 90 THR A N 1
ATOM 675 C CA . THR A 1 90 ? 0.047 -3.388 11.919 1.00 93.81 90 THR A CA 1
ATOM 676 C C . THR A 1 90 ? 0.735 -2.094 11.529 1.00 93.81 90 THR A C 1
ATOM 678 O O . THR A 1 90 ? 0.279 -1.055 11.976 1.00 93.81 90 THR A O 1
ATOM 681 N N . ASP A 1 91 ? 1.760 -2.127 10.677 1.00 92.38 91 ASP A N 1
ATOM 682 C CA . ASP A 1 91 ? 2.532 -0.933 10.318 1.00 92.38 91 ASP A CA 1
ATOM 683 C C . ASP A 1 91 ? 1.728 0.007 9.417 1.00 92.38 91 ASP A C 1
ATOM 685 O O . ASP A 1 91 ? 1.815 1.223 9.572 1.00 92.38 91 ASP A O 1
ATOM 689 N N . LEU A 1 92 ? 0.870 -0.549 8.554 1.00 93.94 92 LEU A N 1
ATOM 690 C CA . LEU A 1 92 ? -0.020 0.225 7.682 1.00 93.94 92 LEU A CA 1
ATOM 691 C C . LEU A 1 92 ? -1.094 1.003 8.459 1.00 93.94 92 LEU A C 1
ATOM 693 O O . LEU A 1 92 ? -1.556 2.040 7.991 1.00 93.94 92 LEU A O 1
ATOM 697 N N . ILE A 1 93 ? -1.508 0.508 9.631 1.00 93.69 93 ILE A N 1
ATOM 698 C CA . ILE A 1 93 ? -2.597 1.101 10.430 1.00 93.69 93 ILE A CA 1
ATOM 699 C C . ILE A 1 93 ? -2.136 1.666 11.779 1.00 93.69 93 ILE A C 1
ATOM 701 O O . ILE A 1 93 ? -2.971 2.131 12.556 1.00 93.69 93 ILE A O 1
ATOM 705 N N . ARG A 1 94 ? -0.833 1.602 12.093 1.00 90.19 94 ARG A N 1
ATOM 706 C CA . ARG A 1 94 ? -0.288 1.932 13.424 1.00 90.19 94 ARG A CA 1
ATOM 707 C C . ARG A 1 94 ? -0.431 3.403 13.776 1.00 90.19 94 ARG A C 1
ATOM 709 O O . ARG A 1 94 ? -0.658 3.717 14.941 1.00 90.19 94 ARG A O 1
ATOM 716 N N . ASN A 1 95 ? -0.247 4.283 12.795 1.00 91.06 95 ASN A N 1
ATOM 717 C CA . ASN A 1 95 ? -0.225 5.724 13.010 1.00 91.06 95 ASN A CA 1
ATOM 718 C C . ASN A 1 95 ? -1.236 6.431 12.101 1.00 91.06 95 ASN A C 1
ATOM 720 O O . ASN A 1 95 ? -0.834 7.122 11.172 1.00 91.06 95 ASN A O 1
ATOM 724 N N . PRO A 1 96 ? -2.544 6.228 12.303 1.00 92.81 96 PRO A N 1
ATOM 725 C CA . PRO A 1 96 ? -3.558 6.841 11.458 1.00 92.81 96 PRO A CA 1
ATOM 726 C C . PRO A 1 96 ? -3.629 8.349 11.712 1.00 92.81 96 PRO A C 1
ATOM 728 O O . PRO A 1 96 ? -3.424 8.807 12.836 1.00 92.81 96 PRO A O 1
ATOM 731 N N . ILE A 1 97 ? -4.018 9.115 10.694 1.00 94.00 97 ILE A N 1
ATOM 732 C CA . ILE A 1 97 ? -4.107 10.582 10.752 1.00 94.00 97 ILE A CA 1
ATOM 733 C C . ILE A 1 97 ? -5.032 11.116 11.857 1.00 94.00 97 ILE A C 1
ATOM 735 O O . ILE A 1 97 ? -4.824 12.203 12.381 1.00 94.00 97 ILE A O 1
ATOM 739 N N . ARG A 1 98 ? -6.048 10.344 12.261 1.00 90.25 98 ARG A N 1
ATOM 740 C CA . ARG A 1 98 ? -6.973 10.711 13.352 1.00 90.25 98 ARG A CA 1
ATOM 741 C C . ARG A 1 98 ? -6.584 10.120 14.713 1.00 90.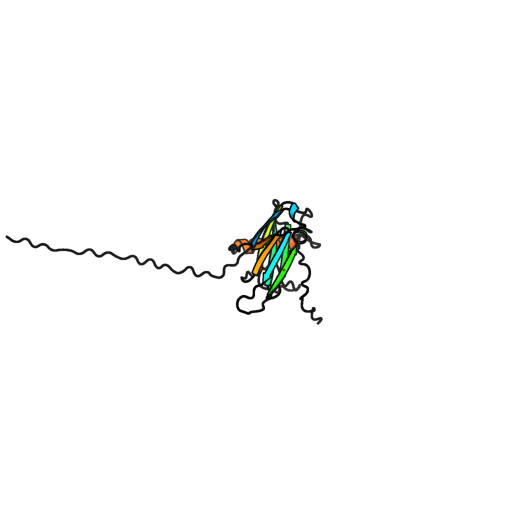25 98 ARG A C 1
ATOM 743 O O . ARG A 1 98 ? -7.348 10.235 15.665 1.00 90.25 98 ARG A O 1
ATOM 750 N N . GLY A 1 99 ? -5.452 9.418 14.812 1.00 89.25 99 GLY A N 1
ATOM 751 C CA . GLY A 1 99 ? -4.975 8.768 16.041 1.00 89.25 99 GLY A CA 1
ATOM 752 C C . GLY A 1 99 ? -5.779 7.542 16.505 1.00 89.25 99 GLY A C 1
ATOM 753 O O . GLY A 1 99 ? -5.410 6.908 17.492 1.00 89.25 99 GLY A O 1
ATOM 754 N N . VAL A 1 100 ? -6.856 7.172 15.804 1.00 91.44 100 VAL A N 1
ATOM 755 C CA . VAL A 1 100 ? -7.691 6.004 16.120 1.00 91.44 100 VAL A CA 1
ATOM 756 C C . VAL A 1 100 ? -7.402 4.874 15.139 1.00 91.44 100 VAL A C 1
ATOM 758 O O . VAL A 1 100 ? -7.658 5.002 13.943 1.00 91.44 100 VAL A O 1
ATOM 761 N N . VAL A 1 101 ? -6.886 3.752 15.649 1.00 93.12 101 VAL A N 1
ATOM 762 C CA . VAL A 1 101 ? -6.601 2.562 14.834 1.00 93.12 101 VAL A CA 1
ATOM 763 C C . VAL A 1 101 ? -7.918 1.956 14.324 1.00 93.12 101 VAL A C 1
ATOM 765 O O . VAL A 1 101 ? -8.782 1.610 15.139 1.00 93.12 101 VAL A O 1
ATOM 768 N N . PRO A 1 102 ? -8.094 1.794 13.002 1.00 94.00 102 PRO A N 1
ATOM 769 C CA . PRO A 1 102 ? -9.316 1.240 12.423 1.00 94.00 102 PRO A CA 1
ATOM 770 C C . PRO A 1 102 ? -9.516 -0.235 12.796 1.00 94.00 102 PRO A C 1
ATOM 772 O O . PRO A 1 102 ? -8.566 -1.015 12.903 1.00 94.00 102 PRO A O 1
ATOM 775 N N . LYS A 1 103 ? -10.780 -0.655 12.916 1.00 95.00 103 LYS A N 1
ATOM 776 C CA . LYS A 1 103 ? -11.138 -2.081 13.038 1.00 95.00 103 LYS A CA 1
ATOM 777 C C . LYS A 1 103 ? -11.298 -2.773 11.692 1.00 95.00 103 LYS A C 1
ATOM 779 O O . LYS A 1 103 ? -11.098 -3.980 11.604 1.00 95.00 103 LYS A O 1
ATOM 784 N N . THR A 1 104 ? -11.671 -2.025 10.672 1.00 96.75 104 THR A N 1
ATOM 785 C CA . THR A 1 104 ? -12.002 -2.492 9.328 1.00 96.75 104 THR A CA 1
ATOM 786 C C . THR A 1 104 ? -11.602 -1.417 8.339 1.00 96.75 104 THR A C 1
ATOM 788 O O . THR A 1 104 ? -11.511 -0.239 8.698 1.00 96.75 104 THR A O 1
ATOM 791 N N . GLY A 1 105 ? -11.335 -1.824 7.105 1.00 96.81 105 GLY A N 1
ATOM 792 C CA . GLY A 1 105 ? -11.000 -0.867 6.072 1.00 96.81 105 GLY A CA 1
ATOM 793 C C . GLY A 1 105 ? -10.587 -1.498 4.759 1.00 96.81 105 GLY A C 1
ATOM 794 O O . GLY A 1 105 ? -10.737 -2.705 4.539 1.00 96.81 105 GLY A O 1
ATOM 795 N N . VAL A 1 106 ? -10.061 -0.641 3.894 1.00 97.12 106 VAL A N 1
ATOM 796 C CA . VAL A 1 106 ? -9.617 -0.966 2.543 1.00 97.12 106 VAL A CA 1
ATOM 797 C C . VAL A 1 106 ? -8.182 -0.503 2.374 1.00 97.12 106 VAL A C 1
ATOM 799 O O . VAL A 1 106 ? -7.825 0.603 2.775 1.00 97.12 106 VAL A O 1
ATOM 802 N N . ILE A 1 107 ? -7.371 -1.348 1.755 1.00 96.75 107 ILE A N 1
ATOM 803 C CA . ILE A 1 107 ? -6.039 -1.004 1.282 1.00 96.75 107 ILE A CA 1
ATOM 804 C C . ILE A 1 107 ? -6.092 -0.981 -0.237 1.00 96.75 107 ILE A C 1
ATOM 806 O O . ILE A 1 107 ? -6.535 -1.942 -0.866 1.00 96.75 107 ILE A O 1
ATOM 810 N N . LYS A 1 108 ? -5.642 0.130 -0.812 1.00 96.38 108 LYS A N 1
ATOM 811 C CA . LYS A 1 108 ? -5.384 0.267 -2.240 1.00 96.38 108 LYS A CA 1
ATOM 812 C C . LYS A 1 108 ? -3.882 0.389 -2.448 1.00 96.38 108 LYS A C 1
ATOM 814 O O . LYS A 1 108 ? -3.226 1.138 -1.730 1.00 96.38 108 LYS A O 1
ATOM 819 N N . VAL A 1 109 ? -3.344 -0.328 -3.424 1.00 95.94 109 VAL A N 1
ATOM 820 C CA . VAL A 1 109 ? -1.921 -0.284 -3.772 1.00 95.94 109 VAL A CA 1
ATOM 821 C C . VAL A 1 109 ? -1.790 0.060 -5.241 1.00 95.94 109 VAL A C 1
ATOM 823 O O . VAL A 1 109 ? -2.371 -0.617 -6.083 1.00 95.94 109 VAL A O 1
ATOM 826 N N . ILE A 1 110 ? -1.022 1.099 -5.545 1.00 93.94 110 ILE A N 1
ATOM 827 C CA . ILE A 1 110 ? -0.640 1.487 -6.897 1.00 93.94 110 ILE A CA 1
ATOM 828 C C . ILE A 1 110 ? 0.838 1.191 -7.058 1.00 93.94 110 ILE A C 1
ATOM 830 O O . ILE A 1 110 ? 1.668 1.660 -6.281 1.00 93.94 110 ILE A O 1
ATOM 834 N N . TYR A 1 111 ? 1.177 0.444 -8.096 1.00 92.12 111 TYR A N 1
ATOM 835 C CA . TYR A 1 111 ? 2.572 0.287 -8.467 1.00 92.12 111 TYR A CA 1
ATOM 836 C C . TYR A 1 111 ? 3.006 1.494 -9.266 1.00 92.12 111 TYR A C 1
ATOM 838 O O . TYR A 1 111 ? 2.367 1.837 -10.260 1.00 92.12 111 TYR A O 1
ATOM 846 N N . SER A 1 112 ? 4.102 2.118 -8.865 1.00 90.06 112 SER A N 1
ATOM 847 C CA . SER A 1 112 ? 4.633 3.294 -9.532 1.00 90.06 112 SER A CA 1
ATOM 848 C C . SER A 1 112 ? 6.121 3.157 -9.827 1.00 90.06 112 SER A C 1
ATOM 850 O O . SER A 1 112 ? 6.849 2.338 -9.255 1.00 90.06 112 SER A O 1
ATOM 852 N N . ARG A 1 113 ? 6.573 3.936 -10.808 1.00 87.81 113 ARG A N 1
ATOM 853 C CA . ARG A 1 113 ? 8.003 4.161 -11.026 1.00 87.81 113 ARG A CA 1
ATOM 854 C C . ARG A 1 113 ? 8.550 5.042 -9.910 1.00 87.81 113 ARG A C 1
ATOM 856 O O . ARG A 1 113 ? 7.791 5.776 -9.285 1.00 87.81 113 ARG A O 1
ATOM 863 N N . LEU A 1 114 ? 9.870 5.007 -9.729 1.00 85.75 114 LEU A N 1
ATOM 864 C CA . LEU A 1 114 ? 10.537 5.969 -8.862 1.00 85.75 114 LEU A CA 1
ATOM 865 C C . LEU A 1 114 ? 10.204 7.394 -9.312 1.00 85.75 114 LEU A C 1
ATOM 867 O O . LEU A 1 114 ? 10.378 7.742 -10.485 1.00 85.75 114 LEU A O 1
ATOM 871 N N . SER A 1 115 ? 9.743 8.201 -8.368 1.00 73.94 115 SER A N 1
ATOM 872 C CA . SER A 1 115 ? 9.597 9.641 -8.516 1.00 73.94 115 SER A CA 1
ATOM 873 C C . SER A 1 115 ? 10.810 10.314 -7.892 1.00 73.94 115 SER A C 1
ATOM 875 O O . SER A 1 115 ? 11.296 9.889 -6.850 1.00 73.94 115 SER A O 1
ATOM 877 N N . PHE A 1 116 ? 11.305 11.375 -8.520 1.00 68.88 116 PHE A N 1
ATOM 878 C CA . PHE A 1 116 ? 12.321 12.231 -7.919 1.00 68.88 116 PHE A CA 1
ATOM 879 C C . PHE A 1 116 ? 11.675 13.583 -7.658 1.00 68.88 116 PHE A C 1
ATOM 881 O O . PHE A 1 116 ? 11.571 14.407 -8.567 1.00 68.88 116 PHE A O 1
ATOM 888 N N . SER A 1 117 ? 11.200 13.777 -6.430 1.00 59.56 117 SER A N 1
ATOM 889 C CA . SER A 1 117 ? 10.766 15.087 -5.952 1.00 59.56 117 SER A CA 1
ATOM 890 C C . SER A 1 117 ? 11.945 15.784 -5.261 1.00 59.56 117 SER A C 1
ATOM 892 O O . SER A 1 117 ? 12.786 15.137 -4.646 1.00 59.56 117 SER A O 1
ATOM 894 N N . PHE A 1 118 ? 12.062 17.101 -5.415 1.00 56.31 118 PHE A N 1
ATOM 895 C CA . PHE A 1 118 ? 13.034 17.942 -4.702 1.00 56.31 118 PHE A CA 1
ATOM 896 C C . PHE A 1 118 ? 12.240 18.896 -3.795 1.00 56.31 118 PHE A C 1
ATOM 898 O O . PHE A 1 118 ? 11.207 19.390 -4.248 1.00 56.31 118 PHE A O 1
ATOM 905 N N . PRO A 1 119 ? 12.689 19.221 -2.560 1.00 58.03 119 PRO A N 1
ATOM 906 C CA . PRO A 1 119 ? 14.059 19.112 -2.033 1.00 58.03 119 PRO A CA 1
ATOM 907 C C . PRO A 1 119 ? 14.378 17.857 -1.197 1.00 58.03 119 PRO A C 1
ATOM 909 O O . PRO A 1 119 ? 15.546 17.649 -0.870 1.00 58.03 119 PRO A O 1
ATOM 912 N N . ALA A 1 120 ? 13.389 17.034 -0.839 1.00 58.81 120 ALA A N 1
ATOM 913 C CA . ALA A 1 120 ? 13.600 15.765 -0.140 1.00 58.81 120 ALA A CA 1
ATOM 914 C C . ALA A 1 120 ? 13.579 14.617 -1.151 1.00 58.81 120 ALA A C 1
ATOM 916 O O . ALA A 1 120 ? 12.633 14.517 -1.924 1.00 58.81 120 ALA A O 1
ATOM 917 N N . ILE A 1 121 ? 14.601 13.754 -1.145 1.00 61.03 121 ILE A N 1
ATOM 918 C CA . ILE A 1 121 ? 14.620 12.572 -2.011 1.00 61.03 121 ILE A CA 1
ATOM 919 C C . ILE A 1 121 ? 13.644 11.540 -1.432 1.00 61.03 121 ILE A C 1
ATOM 921 O O . ILE A 1 121 ? 14.050 10.645 -0.689 1.00 61.03 121 ILE A O 1
ATOM 925 N N . ASP A 1 122 ? 12.361 11.691 -1.751 1.00 69.12 122 ASP A N 1
ATOM 926 C CA . ASP A 1 122 ? 11.390 10.612 -1.623 1.00 69.12 122 ASP A CA 1
ATOM 927 C C . ASP A 1 122 ? 11.302 9.866 -2.953 1.00 69.12 122 ASP A C 1
ATOM 929 O O . ASP A 1 122 ? 10.827 10.383 -3.966 1.00 69.12 122 ASP A O 1
ATOM 933 N N . TYR A 1 123 ? 11.827 8.645 -2.940 1.00 80.62 123 TYR A N 1
ATOM 934 C CA . TYR A 1 123 ? 11.857 7.764 -4.097 1.00 80.62 123 TYR A CA 1
ATOM 935 C C . TYR A 1 123 ? 10.476 7.183 -4.424 1.00 80.62 123 TYR A C 1
ATOM 937 O O . TYR A 1 123 ? 10.252 6.788 -5.570 1.00 80.62 123 TYR A O 1
ATOM 945 N N . CYS A 1 124 ? 9.582 7.111 -3.433 1.00 89.31 124 CYS A N 1
ATOM 946 C CA . CYS A 1 124 ? 8.253 6.525 -3.543 1.00 89.31 124 CYS A CA 1
ATOM 947 C C . CYS A 1 124 ? 7.196 7.493 -3.013 1.00 89.31 124 CYS A C 1
ATOM 949 O O . CYS A 1 124 ? 6.498 7.209 -2.041 1.00 89.31 124 CYS A O 1
ATOM 951 N N . ASP A 1 125 ? 7.068 8.619 -3.709 1.00 89.12 125 ASP A N 1
ATOM 952 C CA . ASP A 1 125 ? 6.089 9.650 -3.400 1.00 89.12 125 ASP A CA 1
ATOM 953 C C . ASP A 1 125 ? 4.680 9.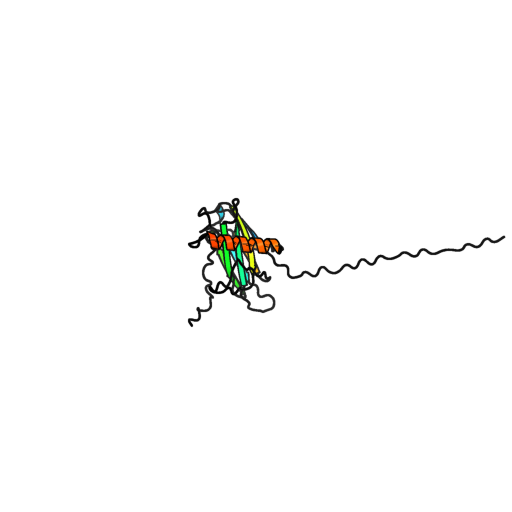176 -3.813 1.00 89.12 125 ASP A C 1
ATOM 955 O O . ASP A 1 125 ? 4.371 8.990 -5.000 1.00 89.12 125 ASP A O 1
ATOM 959 N N . ALA A 1 126 ? 3.813 8.953 -2.824 1.00 91.88 126 ALA A N 1
ATOM 960 C CA . ALA A 1 126 ? 2.424 8.553 -3.039 1.00 91.88 126 ALA A CA 1
ATOM 961 C C . ALA A 1 126 ? 1.506 9.734 -3.421 1.00 91.88 126 ALA A C 1
ATOM 963 O O . ALA A 1 126 ? 0.359 9.506 -3.815 1.00 91.88 126 ALA A O 1
ATOM 964 N N . THR A 1 127 ? 2.005 10.973 -3.386 1.00 92.62 127 THR A N 1
ATOM 965 C CA . THR A 1 127 ? 1.324 12.175 -3.892 1.00 92.62 127 THR A CA 1
ATOM 966 C C . THR A 1 127 ? 1.553 12.389 -5.396 1.00 92.62 127 THR A C 1
ATOM 968 O O . THR A 1 127 ? 0.761 13.058 -6.059 1.00 92.62 127 THR A O 1
ATOM 971 N N . HIS A 1 128 ? 2.570 11.744 -5.988 1.00 90.31 128 HIS A N 1
ATOM 972 C CA . HIS A 1 128 ? 2.905 11.844 -7.417 1.00 90.31 128 HIS A CA 1
ATOM 973 C C . HIS A 1 128 ? 3.109 10.475 -8.083 1.00 90.31 128 HIS A C 1
ATOM 975 O O . HIS A 1 128 ? 4.060 10.252 -8.836 1.00 90.31 128 HIS A O 1
ATOM 981 N N . SER A 1 129 ? 2.181 9.546 -7.853 1.00 89.31 129 SER A N 1
ATOM 982 C CA . SER A 1 129 ? 2.240 8.204 -8.436 1.00 89.31 129 SER A CA 1
ATOM 983 C C . SER A 1 129 ? 2.275 8.229 -9.971 1.00 89.31 129 SER A C 1
ATOM 985 O O . SER A 1 129 ? 1.343 8.717 -10.614 1.00 89.31 129 SER A O 1
ATOM 987 N N . VAL A 1 130 ? 3.311 7.624 -10.567 1.00 88.94 130 VAL A N 1
ATOM 988 C CA . VAL A 1 130 ? 3.403 7.337 -12.012 1.00 88.94 130 VAL A CA 1
ATOM 989 C C . VAL A 1 130 ? 3.192 5.839 -12.227 1.00 88.94 130 VAL A C 1
ATOM 991 O O . VAL A 1 130 ? 4.153 5.082 -12.060 1.00 88.94 130 VAL A O 1
ATOM 994 N N . PRO A 1 131 ? 1.971 5.383 -12.569 1.00 89.56 131 PRO A N 1
ATOM 995 C CA . PRO A 1 131 ? 1.665 3.965 -12.553 1.00 89.56 131 PRO A CA 1
ATOM 996 C C . PRO A 1 131 ? 2.515 3.134 -13.509 1.00 89.56 131 PRO A C 1
ATOM 998 O O . PRO A 1 131 ? 2.879 3.578 -14.601 1.00 89.56 131 PRO A O 1
ATOM 1001 N N . THR A 1 132 ? 2.779 1.896 -13.116 1.00 87.19 132 THR A N 1
ATOM 1002 C CA . THR A 1 132 ? 3.537 0.924 -13.903 1.00 87.19 132 THR A CA 1
ATOM 1003 C C . THR A 1 132 ? 2.972 -0.479 -13.726 1.00 87.19 132 THR A C 1
ATOM 1005 O O . THR A 1 132 ? 2.217 -0.755 -12.800 1.00 87.19 132 THR A O 1
ATOM 1008 N N . ILE A 1 133 ? 3.358 -1.364 -14.635 1.00 82.19 133 ILE A N 1
ATOM 1009 C CA . ILE A 1 133 ? 3.144 -2.808 -14.535 1.00 82.19 133 ILE A CA 1
ATOM 1010 C C . ILE A 1 133 ? 4.403 -3.486 -13.963 1.00 82.19 133 ILE A C 1
ATOM 1012 O O . ILE A 1 133 ? 5.433 -2.823 -13.778 1.00 82.19 133 ILE A O 1
ATOM 1016 N N . GLY A 1 134 ? 4.307 -4.785 -13.667 1.00 77.12 134 GLY A N 1
ATOM 1017 C CA . GLY A 1 134 ? 5.442 -5.628 -13.259 1.00 77.12 134 GLY A CA 1
ATOM 1018 C C . GLY A 1 134 ? 5.535 -5.938 -11.761 1.00 77.12 134 GLY A C 1
ATOM 1019 O O . GLY A 1 134 ? 6.391 -6.716 -11.349 1.00 77.12 134 GLY A O 1
ATOM 1020 N N . LEU A 1 135 ? 4.646 -5.381 -10.933 1.00 85.50 135 LEU A N 1
ATOM 1021 C CA . LEU A 1 135 ? 4.536 -5.771 -9.527 1.00 85.50 135 LEU A CA 1
ATOM 1022 C C . LEU A 1 135 ? 3.348 -6.699 -9.312 1.00 85.50 135 LEU A C 1
ATOM 1024 O O . LEU A 1 135 ? 2.325 -6.600 -9.987 1.00 85.50 135 LEU A O 1
ATOM 1028 N N . LYS A 1 136 ? 3.490 -7.583 -8.330 1.00 92.38 136 LYS A N 1
ATOM 1029 C CA . LYS A 1 136 ? 2.403 -8.393 -7.787 1.00 92.38 136 LYS A CA 1
ATOM 1030 C C . LYS A 1 136 ? 2.304 -8.180 -6.293 1.00 92.38 136 LYS A C 1
ATOM 1032 O O . LYS A 1 136 ? 3.317 -8.004 -5.618 1.00 92.38 136 LYS A O 1
ATOM 1037 N N . THR A 1 137 ? 1.081 -8.218 -5.783 1.00 95.31 137 THR A N 1
ATOM 1038 C CA . THR A 1 137 ? 0.814 -8.105 -4.353 1.00 95.31 137 THR A CA 1
ATOM 1039 C C . THR A 1 137 ? 0.233 -9.412 -3.863 1.00 95.31 137 THR A C 1
ATOM 1041 O O . THR A 1 137 ? -0.763 -9.903 -4.389 1.00 95.31 137 THR A O 1
ATOM 1044 N N . PHE A 1 138 ? 0.833 -9.939 -2.809 1.00 96.25 138 PHE A N 1
ATOM 1045 C CA . PHE A 1 138 ? 0.357 -11.101 -2.089 1.00 96.25 138 PHE A CA 1
ATOM 1046 C C . PHE A 1 138 ? -0.087 -10.665 -0.704 1.00 96.25 138 PHE A C 1
ATOM 1048 O O . PHE A 1 138 ? 0.610 -9.920 -0.016 1.00 96.25 138 PHE A O 1
ATOM 1055 N N . ARG A 1 139 ? -1.252 -11.135 -0.276 1.00 96.69 139 ARG A N 1
ATOM 1056 C CA . ARG A 1 139 ? -1.718 -10.985 1.096 1.00 96.69 139 ARG A CA 1
ATOM 1057 C C . ARG A 1 139 ? -1.457 -12.277 1.843 1.00 96.69 139 ARG A C 1
ATOM 1059 O O . ARG A 1 139 ? -2.084 -13.296 1.548 1.00 96.69 139 ARG A O 1
ATOM 1066 N N . GLN A 1 140 ? -0.621 -12.209 2.867 1.00 95.56 140 GLN A N 1
ATOM 1067 C CA . GLN A 1 140 ? -0.507 -13.279 3.843 1.00 95.56 140 GLN A CA 1
ATOM 1068 C C . GLN A 1 140 ? -1.548 -13.076 4.945 1.00 95.56 140 GLN A C 1
ATOM 1070 O O . GLN A 1 140 ? -1.765 -11.958 5.404 1.00 95.56 140 GLN A O 1
ATOM 1075 N N . LYS A 1 141 ? -2.206 -14.155 5.373 1.00 90.50 141 LYS A N 1
ATOM 1076 C CA . LYS A 1 141 ? -3.148 -14.170 6.496 1.00 90.50 141 LYS A CA 1
ATOM 1077 C C . LYS A 1 141 ? -3.016 -15.491 7.251 1.00 90.50 141 LYS A C 1
ATOM 1079 O O . LYS A 1 141 ? -3.566 -16.518 6.848 1.00 90.50 141 LYS A O 1
ATOM 1084 N N . GLY A 1 142 ? -2.262 -15.470 8.349 1.00 87.31 142 GLY A N 1
ATOM 1085 C CA . GLY A 1 142 ? -1.861 -16.688 9.053 1.00 87.31 142 GLY A CA 1
ATOM 1086 C C . GLY A 1 142 ? -0.942 -17.551 8.181 1.00 87.31 142 GLY A C 1
ATOM 1087 O O . GLY A 1 142 ? 0.123 -17.096 7.771 1.00 87.31 142 GLY A O 1
ATOM 1088 N N . ALA A 1 143 ? -1.360 -18.788 7.897 1.00 87.88 143 ALA A N 1
ATOM 1089 C CA . ALA A 1 143 ? -0.604 -19.742 7.077 1.00 87.88 143 ALA A CA 1
ATOM 1090 C C . ALA A 1 143 ? -0.931 -19.678 5.572 1.00 87.88 143 ALA A C 1
ATOM 1092 O O . ALA A 1 143 ? -0.372 -20.449 4.797 1.00 87.88 143 ALA A O 1
ATOM 1093 N N . TYR A 1 144 ? -1.854 -18.805 5.162 1.00 90.06 144 TYR A N 1
ATOM 1094 C CA . TYR A 1 144 ? -2.297 -18.696 3.774 1.00 90.06 144 TYR A CA 1
ATOM 1095 C C . TYR A 1 144 ? -1.708 -17.455 3.118 1.00 90.06 144 TYR A C 1
ATOM 1097 O O . TYR A 1 144 ? -1.698 -16.384 3.724 1.00 90.06 144 TYR A O 1
ATOM 1105 N N . GLU A 1 145 ? -1.298 -17.597 1.865 1.00 94.69 145 GLU A N 1
ATOM 1106 C CA . GLU A 1 145 ? -0.915 -16.500 0.984 1.00 94.69 145 GLU A CA 1
ATOM 1107 C C . GLU A 1 145 ? -1.872 -16.470 -0.212 1.00 94.69 145 GLU A C 1
ATOM 1109 O O . GLU A 1 145 ? -2.250 -17.517 -0.740 1.00 94.69 145 GLU A O 1
ATOM 1114 N N . LEU A 1 146 ? -2.312 -15.275 -0.601 1.00 96.25 146 LEU A N 1
ATOM 1115 C CA . LEU A 1 146 ? -3.202 -15.062 -1.737 1.00 96.25 146 LEU A CA 1
ATOM 1116 C C . LEU A 1 146 ? -2.646 -13.951 -2.624 1.00 96.25 146 LEU A C 1
ATOM 1118 O O . LEU A 1 146 ? -2.492 -12.826 -2.150 1.00 96.25 146 LEU A O 1
ATOM 1122 N N . GLU A 1 147 ? -2.411 -14.245 -3.902 1.00 95.62 147 GLU A N 1
ATOM 1123 C CA . GLU A 1 147 ? -2.174 -13.209 -4.912 1.00 95.62 147 GLU A CA 1
ATOM 1124 C C . GLU A 1 147 ? -3.446 -12.377 -5.093 1.00 95.62 147 GLU A C 1
ATOM 1126 O O . GLU A 1 147 ? -4.542 -12.913 -5.281 1.00 95.62 147 GLU A O 1
ATOM 1131 N N . LEU A 1 148 ? -3.303 -11.062 -5.005 1.00 95.56 148 LEU A N 1
ATOM 1132 C CA . LEU A 1 148 ? -4.396 -10.128 -5.197 1.00 95.56 148 LEU A CA 1
ATOM 1133 C C . LEU A 1 148 ? -4.480 -9.701 -6.663 1.00 95.56 148 LEU A C 1
ATOM 1135 O O . LEU A 1 148 ? -3.467 -9.558 -7.345 1.00 95.56 148 LEU A O 1
ATOM 1139 N N . PHE A 1 149 ? -5.703 -9.482 -7.139 1.00 91.94 149 PHE A N 1
ATOM 1140 C CA . PHE A 1 149 ? -5.948 -9.160 -8.539 1.00 91.94 149 PHE A CA 1
ATOM 1141 C C . PHE A 1 149 ? -5.767 -7.673 -8.832 1.00 91.94 149 PHE A C 1
ATOM 1143 O O . PHE A 1 149 ? -6.260 -6.805 -8.107 1.00 91.94 149 PHE A O 1
ATOM 1150 N N . ASP A 1 150 ? -5.118 -7.414 -9.961 1.00 90.62 150 ASP A N 1
ATOM 1151 C CA . ASP A 1 150 ? -4.984 -6.090 -10.546 1.00 90.62 150 ASP A CA 1
ATOM 1152 C C . ASP A 1 150 ? -6.348 -5.622 -11.088 1.00 90.62 150 ASP A C 1
ATOM 1154 O O . ASP A 1 150 ? -7.054 -6.359 -11.781 1.00 90.62 150 ASP A O 1
ATOM 1158 N N . THR A 1 151 ? -6.725 -4.385 -10.780 1.00 88.31 151 THR A N 1
ATOM 1159 C CA . THR A 1 151 ? -7.948 -3.732 -11.262 1.00 88.31 151 THR A CA 1
ATOM 1160 C C . THR A 1 151 ? -7.576 -2.434 -11.982 1.00 88.31 151 THR A C 1
ATOM 1162 O O . THR A 1 151 ? -6.725 -1.698 -11.480 1.00 88.31 151 THR A O 1
ATOM 1165 N N . PRO A 1 152 ? -8.175 -2.115 -13.147 1.00 89.06 152 PRO A N 1
ATOM 1166 C CA . PRO A 1 152 ? -7.846 -0.892 -13.877 1.00 89.06 152 PRO A CA 1
ATOM 1167 C C . PRO A 1 152 ? -8.097 0.369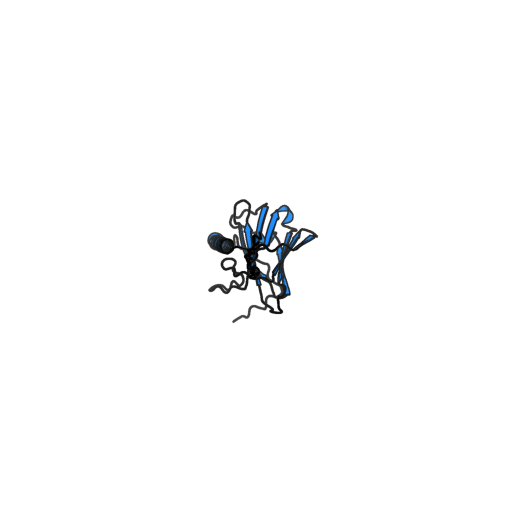 -13.042 1.00 89.06 152 PRO A C 1
ATOM 1169 O O . PRO A 1 152 ? -9.187 0.533 -12.495 1.00 89.06 152 PRO A O 1
ATOM 1172 N N . VAL A 1 153 ? -7.126 1.288 -13.009 1.00 86.38 153 VAL A N 1
ATOM 1173 C CA . VAL A 1 153 ? -7.292 2.608 -12.381 1.00 86.38 153 VAL A CA 1
ATOM 1174 C C . VAL A 1 153 ? -7.663 3.657 -13.417 1.00 86.38 153 VAL A C 1
ATOM 1176 O O . VAL A 1 153 ? -7.032 3.787 -14.470 1.00 86.38 153 VAL A O 1
ATOM 1179 N N . SER A 1 154 ? -8.694 4.442 -13.115 1.00 90.25 154 SER A N 1
ATOM 1180 C CA . SER A 1 154 ? -9.010 5.615 -13.926 1.00 90.25 154 SER A CA 1
ATOM 1181 C C . SER A 1 154 ? -8.047 6.764 -13.609 1.00 90.25 154 SER A C 1
ATOM 1183 O O . SER A 1 154 ? -7.531 6.877 -12.499 1.00 90.25 154 SER A O 1
ATOM 1185 N N . LYS A 1 155 ? -7.832 7.677 -14.563 1.00 90.44 155 LYS A N 1
ATOM 1186 C CA . LYS A 1 155 ? -7.012 8.879 -14.319 1.00 90.44 155 LYS A CA 1
ATOM 1187 C C . LYS A 1 155 ? -7.549 9.728 -13.162 1.00 90.44 155 LYS A C 1
ATOM 1189 O O . LYS A 1 155 ? -6.759 10.298 -12.420 1.00 90.44 155 LYS A O 1
ATOM 1194 N N . ASN A 1 156 ? -8.873 9.794 -13.021 1.00 93.75 156 ASN A N 1
ATOM 1195 C CA . ASN A 1 156 ? -9.518 10.558 -11.957 1.00 93.75 156 ASN A CA 1
ATOM 1196 C C . ASN A 1 156 ? -9.275 9.912 -10.594 1.00 93.75 156 ASN A C 1
ATOM 1198 O O . ASN A 1 156 ? -8.943 10.616 -9.654 1.00 93.75 156 ASN A O 1
ATOM 1202 N N . GLU A 1 157 ? -9.368 8.585 -10.508 1.00 92.69 157 GLU A N 1
ATOM 1203 C CA . GLU A 1 157 ? -9.099 7.861 -9.263 1.00 92.69 157 GLU A CA 1
ATOM 1204 C C . GLU A 1 157 ? -7.629 7.969 -8.846 1.00 92.69 157 GLU A C 1
ATOM 1206 O O . GLU A 1 157 ? -7.340 8.180 -7.675 1.00 92.69 157 GLU A O 1
ATOM 1211 N N . LEU A 1 158 ? -6.692 7.901 -9.796 1.00 93.31 158 LEU A N 1
ATOM 1212 C CA . LEU A 1 158 ? -5.276 8.149 -9.511 1.00 93.31 158 LEU A CA 1
ATOM 1213 C C . LEU A 1 158 ? -5.047 9.569 -8.970 1.00 93.31 158 LEU A C 1
ATOM 1215 O O . LEU A 1 158 ? -4.335 9.742 -7.986 1.00 93.31 158 LEU A O 1
ATOM 1219 N N . ALA A 1 159 ? -5.645 10.577 -9.611 1.00 94.38 159 ALA A N 1
ATOM 1220 C CA . ALA A 1 159 ? -5.529 11.966 -9.174 1.00 94.38 159 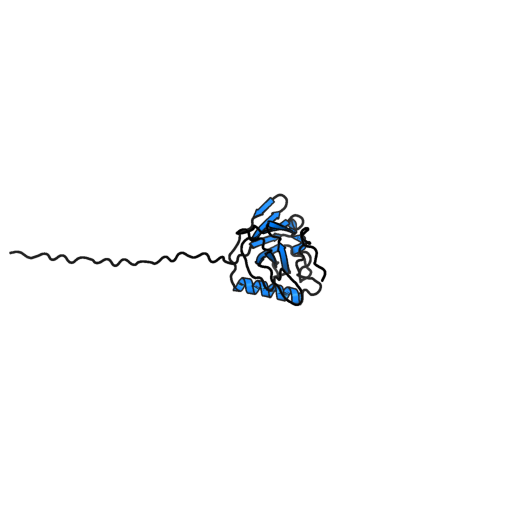ALA A CA 1
ATOM 1221 C C . ALA A 1 159 ? -6.151 12.182 -7.786 1.00 94.38 159 ALA A C 1
ATOM 1223 O O . ALA A 1 159 ? -5.575 12.885 -6.962 1.00 94.38 159 ALA A O 1
ATOM 1224 N N . GLU A 1 160 ? -7.291 11.546 -7.515 1.00 95.81 160 GLU A N 1
ATOM 1225 C CA . GLU A 1 160 ? -7.952 11.582 -6.212 1.00 95.81 160 GLU A CA 1
ATOM 1226 C C . GLU A 1 160 ? -7.079 10.945 -5.125 1.00 95.81 160 GLU A C 1
ATOM 1228 O O . GLU A 1 160 ? -6.907 11.532 -4.063 1.00 95.81 160 GLU A O 1
ATOM 1233 N N . LEU A 1 161 ? -6.464 9.791 -5.393 1.00 95.50 161 LEU A N 1
ATOM 1234 C CA . LEU A 1 161 ? -5.566 9.130 -4.441 1.00 95.50 161 LEU A CA 1
ATOM 1235 C C . LEU A 1 161 ? -4.313 9.959 -4.149 1.00 95.50 161 LEU A C 1
ATOM 1237 O O . LEU A 1 161 ? -3.943 10.119 -2.987 1.00 95.50 161 LEU A O 1
ATOM 1241 N N . ASN A 1 162 ? -3.701 10.524 -5.188 1.00 94.88 162 ASN A N 1
ATOM 1242 C CA . ASN A 1 162 ? -2.572 11.439 -5.055 1.00 94.88 162 ASN A CA 1
ATOM 1243 C C . ASN A 1 162 ? -2.931 12.653 -4.181 1.00 94.88 162 ASN A C 1
ATOM 1245 O O . ASN A 1 162 ? -2.188 12.982 -3.259 1.00 94.88 162 ASN A O 1
ATOM 1249 N N . GLN A 1 163 ? -4.097 13.268 -4.417 1.00 96.44 163 GLN A N 1
ATOM 1250 C CA . GLN A 1 163 ? -4.571 14.399 -3.617 1.00 96.44 163 GLN A CA 1
ATOM 1251 C C . GLN A 1 163 ? -4.860 13.998 -2.168 1.00 96.44 163 GLN A C 1
ATOM 1253 O O . GLN A 1 163 ? -4.439 14.691 -1.252 1.00 96.44 163 GLN A O 1
ATOM 1258 N N . ILE A 1 164 ? -5.523 12.859 -1.949 1.00 95.81 164 ILE A N 1
ATOM 1259 C CA . ILE A 1 164 ? -5.792 12.336 -0.603 1.00 95.81 164 ILE A CA 1
ATOM 1260 C C . ILE A 1 164 ? -4.490 12.155 0.173 1.00 95.81 164 ILE A C 1
ATOM 1262 O O . ILE A 1 164 ? -4.447 12.444 1.365 1.00 95.81 164 ILE A O 1
ATOM 1266 N N . CYS A 1 165 ? -3.435 11.667 -0.479 1.00 94.94 165 CYS A N 1
ATOM 1267 C CA . CYS A 1 165 ? -2.163 11.489 0.198 1.00 94.94 165 CYS A CA 1
ATOM 1268 C C . CYS A 1 165 ? -1.472 12.818 0.512 1.00 94.94 165 CYS A C 1
ATOM 1270 O O . CYS A 1 165 ? -0.982 12.981 1.624 1.00 94.94 165 CYS A O 1
ATOM 1272 N N . ALA A 1 166 ? -1.525 13.792 -0.401 1.00 93.56 166 ALA A N 1
ATOM 1273 C CA . ALA A 1 166 ? -1.028 15.140 -0.131 1.00 93.56 166 ALA A CA 1
ATOM 1274 C C . ALA A 1 166 ? -1.755 15.778 1.067 1.00 93.56 166 ALA A C 1
ATOM 1276 O O . ALA A 1 166 ? -1.116 16.300 1.975 1.00 93.56 166 ALA A O 1
ATOM 1277 N N . ASP A 1 167 ? -3.083 15.639 1.134 1.00 94.38 167 ASP A N 1
ATOM 1278 C CA . ASP A 1 167 ? -3.877 16.133 2.262 1.00 94.38 167 ASP A CA 1
ATOM 1279 C C . ASP A 1 167 ? -3.496 15.427 3.580 1.00 94.38 167 ASP A C 1
ATOM 1281 O O . ASP A 1 167 ? -3.486 16.047 4.648 1.00 94.38 167 ASP A O 1
ATOM 1285 N N . ILE A 1 168 ? -3.177 14.126 3.524 1.00 93.62 168 ILE A N 1
ATOM 1286 C CA . ILE A 1 168 ? -2.688 13.371 4.684 1.00 93.62 168 ILE A CA 1
ATOM 1287 C C . ILE A 1 168 ? -1.326 13.892 5.141 1.00 93.62 168 ILE A C 1
ATOM 1289 O O . ILE A 1 168 ? -1.130 14.057 6.342 1.00 93.62 168 ILE A O 1
ATOM 1293 N N . GLU A 1 169 ? -0.399 14.141 4.220 1.00 89.81 169 GLU A N 1
ATOM 1294 C CA . GLU A 1 169 ? 0.932 14.670 4.527 1.00 89.81 169 GLU A CA 1
ATOM 1295 C C . GLU A 1 169 ? 0.862 16.080 5.127 1.00 89.81 169 GLU A C 1
ATOM 1297 O O . GLU A 1 169 ? 1.528 16.358 6.128 1.00 89.81 169 GLU A O 1
ATOM 1302 N N . ASP A 1 170 ? -0.016 16.930 4.592 1.00 89.62 170 ASP A N 1
ATOM 1303 C CA . ASP A 1 170 ? -0.223 18.300 5.066 1.00 89.62 170 ASP A CA 1
ATOM 1304 C C . ASP A 1 170 ? -0.824 18.348 6.480 1.00 89.62 170 ASP A C 1
ATOM 1306 O O . ASP A 1 170 ? -0.427 19.166 7.316 1.00 89.62 170 ASP A O 1
ATOM 1310 N N . VAL A 1 171 ? -1.793 17.474 6.774 1.00 86.81 171 VAL A N 1
ATOM 1311 C CA . VAL A 1 171 ? -2.521 17.473 8.057 1.00 86.81 171 VAL A CA 1
ATOM 1312 C C . VAL A 1 171 ? -1.857 16.573 9.106 1.00 86.81 171 VAL A C 1
ATOM 1314 O O . VAL A 1 171 ? -1.936 16.855 10.304 1.00 86.81 171 VAL A O 1
ATOM 1317 N N . GLY A 1 172 ? -1.197 15.496 8.680 1.00 75.38 172 GLY A N 1
ATOM 1318 C CA . GLY A 1 172 ? -0.638 14.442 9.528 1.00 75.38 172 GLY A CA 1
ATOM 1319 C C . GLY A 1 172 ? 0.538 14.872 10.409 1.00 75.38 172 GLY A C 1
ATOM 1320 O O . GLY A 1 172 ? 0.846 14.208 11.404 1.00 75.38 172 GLY A O 1
ATOM 1321 N N . GLY A 1 173 ? 1.177 16.007 10.115 1.00 70.56 173 GLY A N 1
ATOM 1322 C CA . GLY A 1 173 ? 2.190 16.599 10.989 1.00 70.56 173 GLY A CA 1
ATOM 1323 C C . GLY A 1 173 ? 3.289 15.603 11.386 1.00 70.56 173 GLY A C 1
ATOM 1324 O O . GLY A 1 173 ? 3.986 15.097 10.521 1.00 70.56 173 GLY A O 1
ATOM 1325 N N . PHE A 1 174 ? 3.464 15.321 12.687 1.00 66.19 174 PHE A N 1
ATOM 1326 C CA . PHE A 1 174 ? 4.508 14.474 13.312 1.00 66.19 174 PHE A CA 1
ATOM 1327 C C . PHE A 1 174 ? 4.521 12.978 12.883 1.00 66.19 174 PHE A C 1
ATOM 1329 O O . PHE A 1 174 ? 4.608 12.079 13.723 1.00 66.19 174 PHE A O 1
ATOM 1336 N N . GLY A 1 175 ? 4.429 12.688 11.586 1.00 75.56 175 GLY A N 1
ATOM 1337 C CA . GLY A 1 175 ? 4.422 11.354 10.994 1.00 75.56 175 GLY A CA 1
ATOM 1338 C C . GLY A 1 175 ? 3.074 10.636 11.051 1.00 75.56 175 GLY A C 1
ATOM 1339 O O . GLY A 1 175 ? 3.036 9.446 10.734 1.00 75.56 175 GLY A O 1
ATOM 1340 N N . GLN A 1 176 ? 1.982 11.291 11.479 1.00 88.50 176 GLN A N 1
ATOM 1341 C CA . GLN A 1 176 ? 0.653 10.668 11.450 1.00 88.50 176 GLN A CA 1
ATOM 1342 C C . GLN A 1 176 ? 0.169 10.519 10.014 1.00 88.50 176 GLN A C 1
ATOM 1344 O O . GLN A 1 176 ? 0.445 11.347 9.158 1.00 88.50 176 GLN A O 1
ATOM 1349 N N . GLY A 1 177 ? -0.538 9.429 9.752 1.00 89.25 177 GLY A N 1
ATOM 1350 C CA . GLY A 1 177 ? -0.994 9.060 8.422 1.00 89.25 177 GLY A CA 1
ATOM 1351 C C . GLY A 1 177 ? 0.117 8.615 7.469 1.00 89.25 177 GLY A C 1
ATOM 1352 O O . GLY A 1 177 ? -0.208 8.183 6.372 1.00 89.25 177 GLY A O 1
ATOM 1353 N N . ILE A 1 178 ? 1.394 8.646 7.863 1.00 91.44 178 ILE A N 1
ATOM 1354 C CA . ILE A 1 178 ? 2.498 8.247 6.986 1.00 91.44 178 ILE A CA 1
ATOM 1355 C C . ILE A 1 178 ? 2.853 6.781 7.205 1.00 91.44 178 ILE A C 1
ATOM 1357 O O . ILE A 1 178 ? 3.218 6.354 8.305 1.00 91.44 178 ILE A O 1
ATOM 1361 N N . ILE A 1 179 ? 2.781 6.000 6.131 1.00 91.50 179 ILE A N 1
ATOM 1362 C CA . ILE A 1 179 ? 3.190 4.599 6.123 1.00 91.50 179 ILE A CA 1
ATOM 1363 C C . ILE A 1 179 ? 4.711 4.541 6.059 1.00 91.50 179 ILE A C 1
ATOM 1365 O O . ILE A 1 179 ? 5.330 4.965 5.089 1.00 91.50 179 ILE A O 1
ATOM 1369 N N . THR A 1 180 ? 5.327 3.970 7.092 1.00 81.81 180 THR A N 1
ATOM 1370 C CA . THR A 1 180 ? 6.766 3.699 7.090 1.00 81.81 180 THR A CA 1
ATOM 1371 C C . THR A 1 180 ? 7.013 2.243 6.741 1.00 81.81 180 THR A C 1
ATOM 1373 O O . THR A 1 180 ? 6.601 1.337 7.463 1.00 81.81 180 THR A O 1
ATOM 1376 N N . CYS A 1 181 ? 7.731 2.011 5.650 1.00 83.12 181 CYS A N 1
ATOM 1377 C CA . CYS A 1 181 ? 8.105 0.667 5.239 1.00 83.12 181 CYS A CA 1
ATOM 1378 C C . CYS A 1 181 ? 9.442 0.279 5.907 1.00 83.12 181 CYS A C 1
ATOM 1380 O O . CYS A 1 181 ? 10.412 1.031 5.788 1.00 83.12 181 CYS A O 1
ATOM 1382 N N . PRO A 1 182 ? 9.548 -0.886 6.571 1.00 75.38 182 PRO A N 1
ATOM 1383 C CA . PRO A 1 182 ? 10.748 -1.278 7.332 1.00 75.38 182 PRO A CA 1
ATOM 1384 C C . PRO A 1 182 ? 11.970 -1.345 6.412 1.00 75.38 182 PRO A C 1
ATOM 1386 O O . PRO A 1 182 ? 11.821 -1.951 5.381 1.00 75.38 182 PRO A O 1
ATOM 1389 N N . PRO A 1 183 ? 13.165 -0.795 6.671 1.00 64.38 183 PRO A N 1
ATOM 1390 C CA . PRO A 1 183 ? 14.260 -0.729 5.680 1.00 64.38 183 PRO A CA 1
ATOM 1391 C C . PRO A 1 183 ? 14.536 -2.070 4.965 1.00 64.38 183 PRO A C 1
ATOM 1393 O O . PRO A 1 183 ? 14.509 -3.129 5.589 1.00 64.38 183 PRO A O 1
ATOM 1396 N N . THR A 1 184 ? 14.736 -2.062 3.639 1.00 60.31 184 THR A N 1
ATOM 1397 C CA . THR A 1 184 ? 15.151 -3.279 2.916 1.00 60.31 184 THR A CA 1
ATOM 1398 C C . THR A 1 184 ? 16.559 -3.652 3.375 1.00 60.31 184 THR A C 1
ATOM 1400 O O . THR A 1 184 ? 17.432 -2.791 3.461 1.00 60.31 184 THR A O 1
ATOM 1403 N N . ALA A 1 185 ? 16.810 -4.941 3.622 1.00 54.09 185 ALA A N 1
ATOM 1404 C CA . ALA A 1 185 ? 18.156 -5.439 3.926 1.00 54.09 185 ALA A CA 1
ATOM 1405 C C . ALA A 1 185 ? 19.165 -5.204 2.774 1.00 54.09 185 ALA A C 1
ATOM 1407 O O . ALA A 1 185 ? 20.366 -5.351 2.972 1.00 54.09 185 ALA A O 1
ATOM 1408 N N . GLU A 1 186 ? 18.676 -4.819 1.591 1.00 53.41 186 GLU A N 1
ATOM 1409 C CA . GLU A 1 186 ? 19.439 -4.623 0.353 1.00 53.41 186 GLU A CA 1
ATOM 1410 C C . GLU A 1 186 ? 19.561 -3.161 -0.102 1.00 53.41 186 GLU A C 1
ATOM 1412 O O . GLU A 1 186 ? 19.976 -2.919 -1.235 1.00 53.41 186 GLU A O 1
ATOM 1417 N N . LEU A 1 187 ? 19.196 -2.162 0.714 1.00 53.66 187 LEU A N 1
ATOM 1418 C CA . LEU A 1 187 ? 19.474 -0.774 0.324 1.00 53.66 187 LEU A CA 1
ATOM 1419 C C . LEU A 1 187 ? 20.986 -0.623 0.068 1.00 53.66 187 LEU A C 1
ATOM 1421 O O . LEU A 1 187 ? 21.775 -0.897 0.979 1.00 53.66 187 LEU A O 1
ATOM 1425 N N . PRO A 1 188 ? 21.420 -0.203 -1.139 1.00 49.22 188 PRO A N 1
ATOM 1426 C CA . PRO A 1 188 ? 22.819 0.123 -1.352 1.00 49.22 188 PRO A CA 1
ATOM 1427 C C . PRO A 1 188 ? 23.207 1.200 -0.331 1.00 49.22 188 PRO A C 1
ATOM 1429 O O . PRO A 1 188 ? 22.401 2.099 -0.065 1.00 49.22 188 PRO A O 1
ATOM 1432 N N . PRO A 1 189 ? 24.403 1.109 0.280 1.00 44.03 189 PRO A N 1
ATOM 1433 C CA . PRO A 1 189 ? 24.817 2.054 1.304 1.00 44.03 189 PRO A CA 1
ATOM 1434 C C . PRO A 1 189 ? 24.667 3.468 0.753 1.00 44.03 189 PRO A C 1
ATOM 1436 O O . PRO A 1 189 ? 25.137 3.753 -0.352 1.00 44.03 189 PRO A O 1
ATOM 1439 N N . ALA A 1 190 ? 23.984 4.330 1.512 1.00 47.88 190 ALA A N 1
ATOM 1440 C CA . ALA A 1 190 ? 23.858 5.739 1.184 1.00 47.88 190 ALA A CA 1
ATOM 1441 C C . ALA A 1 190 ? 25.263 6.274 0.887 1.00 47.88 190 ALA A C 1
ATOM 1443 O O . ALA A 1 190 ? 26.131 6.285 1.762 1.00 47.88 190 ALA A O 1
ATOM 1444 N N . ARG A 1 191 ? 25.518 6.631 -0.375 1.00 37.94 191 ARG A N 1
ATOM 1445 C CA . ARG A 1 191 ? 26.798 7.201 -0.785 1.00 37.94 191 ARG A CA 1
ATOM 1446 C C . ARG A 1 191 ? 26.879 8.569 -0.119 1.00 37.94 191 ARG A C 1
ATOM 1448 O O . ARG A 1 191 ? 26.223 9.507 -0.559 1.00 37.94 191 ARG A O 1
ATOM 1455 N N . SER A 1 192 ? 27.619 8.650 0.981 1.00 38.12 192 SER A N 1
ATOM 1456 C CA . SER A 1 192 ? 27.957 9.912 1.629 1.00 38.12 192 SER A CA 1
ATOM 1457 C C . SER A 1 192 ? 28.756 10.748 0.630 1.00 38.12 192 SER A C 1
ATOM 1459 O O . SER A 1 192 ? 29.883 10.374 0.290 1.00 38.12 192 SER A O 1
ATOM 1461 N N . HIS A 1 193 ? 28.139 11.809 0.117 1.00 38.44 193 HIS A N 1
ATOM 1462 C CA . HIS A 1 193 ? 28.822 12.882 -0.597 1.00 38.44 193 HIS A CA 1
ATOM 1463 C C . HIS A 1 193 ? 29.326 13.922 0.399 1.00 38.44 193 HIS A C 1
ATOM 1465 O O . HIS A 1 193 ? 28.584 14.203 1.368 1.00 38.44 193 HIS A O 1
#